Protein AF-A0ABD1HJE3-F1 (afdb_monomer)

Sequence (198 aa):
MGNTFGGKRSVKIMNITGETFKLKTPVQAGSVLQNHPGHMLLASEAVVHFGARAKPLDPHHELKPRRLYFLVEQPKLPEERDAGMMRRVRSGVHMTAKDCLESLMLSRRSASDMSAVRSAATIEERNGNGGGVRVRLRLPKAEVERLMAESKDGADVAEKIVGHCMSGAAAAEHDVHLGGGDRGLARQSTNKSRQVCF

Foldseek 3Di:
DDPCPPDFQWEWEAEPVRDIDIDGDFDFQLVVCVVPPQKFKFWPVQCVVPPVHTDTDDRRDTDGGPTYIYIYGHPPPPPDDVPPPPDDPPVPDPQDPVNVVVVVVVVVVVVVVVVVVVVVPPDDDDDDDPPDDDDDDDDDPVVLVVLVVVDDDPVSSVVVVVVVVVVCVVDDDDDPPPDDDDDDDDDDDDDDDDDDDD

Structure (mmCIF, N/CA/C/O backbone):
data_AF-A0ABD1HJE3-F1
#
_entry.id   AF-A0ABD1HJE3-F1
#
loop_
_atom_site.group_PDB
_atom_site.id
_atom_site.type_symbol
_atom_site.label_atom_id
_atom_site.label_alt_id
_atom_site.label_comp_id
_atom_site.label_asym_id
_atom_site.label_entity_id
_atom_site.label_seq_id
_atom_site.pdbx_PDB_ins_code
_atom_site.Cartn_x
_atom_site.Cartn_y
_atom_site.Cartn_z
_atom_site.occupancy
_atom_site.B_iso_or_equiv
_atom_site.auth_seq_id
_atom_site.auth_comp_id
_atom_site.auth_asym_id
_atom_site.auth_atom_id
_atom_site.pdbx_PDB_model_num
ATOM 1 N N . MET A 1 1 ? 2.007 -25.257 21.773 1.00 51.06 1 MET A N 1
ATOM 2 C CA . MET A 1 1 ? 2.098 -23.788 21.938 1.00 51.06 1 MET A CA 1
ATOM 3 C C . MET A 1 1 ? 0.696 -23.208 21.808 1.00 51.06 1 MET A C 1
ATOM 5 O O . MET A 1 1 ? 0.148 -23.212 20.716 1.00 51.06 1 MET A O 1
ATOM 9 N N . GLY A 1 2 ? 0.056 -22.860 22.929 1.00 49.91 2 GLY A N 1
ATOM 10 C CA . GLY A 1 2 ? -1.348 -22.437 22.959 1.00 49.91 2 GLY A CA 1
ATOM 11 C C . GLY A 1 2 ? -1.488 -20.921 22.844 1.00 49.91 2 GLY A C 1
ATOM 12 O O . GLY A 1 2 ? -1.144 -20.201 23.777 1.00 49.91 2 GLY A O 1
ATOM 13 N N . ASN A 1 3 ? -2.027 -20.432 21.728 1.00 51.47 3 ASN A N 1
ATOM 14 C CA . ASN A 1 3 ? -2.370 -19.020 21.574 1.00 51.47 3 ASN A CA 1
ATOM 15 C C . ASN A 1 3 ? -3.693 -18.758 22.304 1.00 51.47 3 ASN A C 1
ATOM 17 O O . ASN A 1 3 ? -4.775 -18.867 21.723 1.00 51.47 3 ASN A O 1
ATOM 21 N N . THR A 1 4 ? -3.621 -18.427 23.592 1.00 50.97 4 THR A N 1
ATOM 22 C CA . THR A 1 4 ? -4.776 -18.059 24.417 1.00 50.97 4 THR A CA 1
ATOM 23 C C . THR A 1 4 ? -5.343 -16.696 23.994 1.00 50.97 4 THR A C 1
ATOM 25 O O . THR A 1 4 ? -5.220 -15.684 24.676 1.00 50.97 4 THR A O 1
ATOM 28 N N . PHE A 1 5 ? -6.068 -16.664 22.872 1.00 57.41 5 PHE A N 1
ATOM 29 C CA . PHE A 1 5 ? -7.006 -15.582 22.524 1.00 57.41 5 PHE A CA 1
ATOM 30 C C . PHE A 1 5 ? -8.328 -15.702 23.314 1.00 57.41 5 PHE A C 1
ATOM 32 O O . PHE A 1 5 ? -9.410 -15.435 22.779 1.00 57.41 5 PHE A O 1
ATOM 39 N N . GLY A 1 6 ? -8.252 -16.179 24.561 1.00 53.28 6 GLY A N 1
ATOM 40 C CA . GLY A 1 6 ? -9.384 -16.556 25.404 1.00 53.28 6 GLY A CA 1
ATOM 41 C C . GLY A 1 6 ? -9.964 -15.376 26.188 1.00 53.28 6 GLY A C 1
ATOM 42 O O . GLY A 1 6 ? -9.260 -14.687 26.921 1.00 53.28 6 GLY A O 1
ATOM 43 N N . GLY A 1 7 ? -11.272 -15.161 26.039 1.00 61.28 7 GLY A N 1
ATOM 44 C CA . GLY A 1 7 ? -12.126 -14.448 26.995 1.00 61.28 7 GLY A CA 1
ATOM 45 C C . GLY A 1 7 ? -12.414 -12.974 26.706 1.00 61.28 7 GLY A C 1
ATOM 46 O O . GLY A 1 7 ? -13.574 -12.570 26.705 1.00 61.28 7 GLY A O 1
ATOM 47 N N . LYS A 1 8 ? -11.397 -12.142 26.454 1.00 69.44 8 LYS A N 1
ATOM 48 C CA . LYS A 1 8 ? -11.584 -10.677 26.384 1.00 69.44 8 LYS A CA 1
ATOM 49 C C . LYS A 1 8 ? -11.619 -10.196 24.933 1.00 69.44 8 LYS A C 1
ATOM 51 O O . LYS A 1 8 ? -10.605 -10.275 24.234 1.00 69.44 8 LYS A O 1
ATOM 56 N N . ARG A 1 9 ? -12.775 -9.678 24.488 1.00 82.62 9 ARG A N 1
ATOM 57 C CA . ARG A 1 9 ? -12.945 -9.030 23.175 1.00 82.62 9 ARG A CA 1
ATOM 58 C C . ARG A 1 9 ? -12.019 -7.812 23.112 1.00 82.62 9 ARG A C 1
ATOM 60 O O . ARG A 1 9 ? -12.315 -6.748 23.651 1.00 82.62 9 ARG A O 1
ATOM 67 N N . SER A 1 10 ? -10.837 -8.022 22.552 1.00 88.06 10 SER A N 1
ATOM 68 C CA . SER A 1 10 ? -9.804 -7.006 22.428 1.00 88.06 10 SER A CA 1
ATOM 69 C C . SER A 1 10 ? -9.343 -6.925 20.987 1.00 88.06 10 SER A C 1
ATOM 71 O O . SER A 1 10 ? -9.316 -7.930 20.271 1.00 88.06 10 SER A O 1
ATOM 73 N N . VAL A 1 11 ? -9.025 -5.714 20.563 1.00 92.81 11 VAL A N 1
ATOM 74 C CA . VAL A 1 11 ? -8.421 -5.415 19.274 1.00 92.81 11 VAL A CA 1
ATOM 75 C C . VAL A 1 11 ? -6.934 -5.164 19.482 1.00 92.81 11 VAL A C 1
ATOM 77 O O . VAL A 1 11 ? -6.548 -4.567 20.487 1.00 92.81 11 VAL A O 1
ATOM 80 N N . LYS A 1 12 ? -6.097 -5.644 18.560 1.00 93.94 12 LYS A N 1
ATOM 81 C CA . LYS A 1 12 ? -4.653 -5.397 18.580 1.00 93.94 12 LYS A CA 1
ATOM 82 C C . LYS A 1 12 ? -4.329 -4.283 17.590 1.00 93.94 12 LYS A C 1
ATOM 84 O O . LYS A 1 12 ? -4.737 -4.365 16.435 1.00 93.94 12 LYS A O 1
ATOM 89 N N . ILE A 1 13 ? -3.592 -3.275 18.036 1.00 94.25 13 ILE A N 1
ATOM 90 C CA . ILE A 1 13 ? -3.083 -2.195 17.189 1.00 94.25 13 ILE A CA 1
ATOM 91 C C . ILE A 1 13 ? -1.563 -2.291 17.185 1.00 94.25 13 ILE A C 1
ATOM 93 O O . ILE A 1 13 ? -0.967 -2.540 18.234 1.00 94.25 13 ILE A O 1
ATOM 97 N N . MET A 1 14 ? -0.956 -2.186 16.006 1.00 94.50 14 MET A N 1
ATOM 98 C CA . MET A 1 14 ? 0.487 -2.271 15.809 1.00 94.50 14 MET A CA 1
ATOM 99 C C . MET A 1 14 ? 1.002 -1.038 15.085 1.00 94.50 14 MET A C 1
ATOM 101 O O . MET A 1 14 ? 0.498 -0.701 14.015 1.00 94.50 14 MET A O 1
ATOM 105 N N . ASN A 1 15 ? 2.019 -0.404 15.655 1.00 92.69 15 ASN A N 1
ATOM 106 C CA . ASN A 1 15 ? 2.730 0.703 15.027 1.00 92.69 15 ASN A CA 1
ATOM 107 C C . ASN A 1 15 ? 3.746 0.176 14.007 1.00 92.69 15 ASN A C 1
ATOM 109 O O . ASN A 1 15 ? 4.135 -0.995 14.036 1.00 92.69 15 ASN A O 1
ATOM 113 N N . ILE A 1 16 ? 4.239 1.061 13.139 1.00 88.81 16 ILE A N 1
ATOM 114 C CA . ILE A 1 16 ? 5.329 0.749 12.197 1.00 88.81 16 ILE A CA 1
ATOM 115 C C . ILE A 1 16 ? 6.627 0.309 12.895 1.00 88.81 16 ILE A C 1
ATOM 117 O O . ILE A 1 16 ? 7.418 -0.421 12.310 1.00 88.81 16 ILE A O 1
ATOM 121 N N . THR A 1 17 ? 6.821 0.703 14.157 1.00 89.12 17 THR A N 1
ATOM 122 C CA . THR A 1 17 ? 7.952 0.296 15.005 1.00 89.12 17 THR A CA 1
ATOM 123 C C . THR A 1 17 ? 7.861 -1.161 15.465 1.00 89.12 17 THR A C 1
ATOM 125 O O . THR A 1 17 ? 8.818 -1.691 16.020 1.00 89.12 17 THR A O 1
ATOM 128 N N . GLY A 1 18 ? 6.718 -1.822 15.252 1.00 86.81 18 GLY A N 1
ATOM 129 C CA . GLY A 1 18 ? 6.445 -3.167 15.759 1.00 86.81 18 GLY A CA 1
ATOM 130 C C . GLY A 1 18 ? 5.898 -3.187 17.188 1.00 86.81 18 GLY A C 1
ATOM 131 O O . GLY A 1 18 ? 5.568 -4.258 17.699 1.00 86.81 18 GLY A O 1
ATOM 132 N N . GLU A 1 19 ? 5.739 -2.027 17.829 1.00 91.56 19 GLU A N 1
ATOM 133 C CA . GLU A 1 19 ? 5.057 -1.921 19.118 1.00 91.56 19 GLU A CA 1
ATOM 134 C C . GLU A 1 19 ? 3.580 -2.277 18.973 1.00 91.56 19 GLU A C 1
ATOM 136 O O . GLU A 1 19 ? 2.906 -1.843 18.035 1.00 91.56 19 GLU A O 1
ATOM 141 N N . THR A 1 20 ? 3.062 -3.071 19.914 1.00 92.56 20 THR A N 1
ATOM 142 C CA . THR A 1 20 ? 1.665 -3.509 19.883 1.00 92.56 20 THR A CA 1
ATOM 143 C C . THR A 1 20 ? 0.969 -3.266 21.202 1.00 92.56 20 THR A C 1
ATOM 145 O O . THR A 1 20 ? 1.481 -3.633 22.257 1.00 92.56 20 THR A O 1
ATOM 148 N N . PHE A 1 21 ? -0.244 -2.733 21.135 1.00 91.56 21 PHE A N 1
ATOM 149 C CA . PHE A 1 21 ? -1.106 -2.549 22.294 1.00 91.56 21 PHE A CA 1
ATOM 150 C C . PHE A 1 21 ? -2.500 -3.111 22.014 1.00 91.56 21 PHE A C 1
ATOM 152 O O . PHE A 1 21 ? -2.919 -3.285 20.865 1.00 91.56 21 PHE A O 1
ATOM 159 N N . LYS A 1 22 ? -3.208 -3.484 23.083 1.00 92.31 22 LYS A N 1
ATOM 160 C CA . LYS A 1 22 ? -4.540 -4.090 23.003 1.00 92.31 22 LYS A CA 1
ATOM 161 C C . LYS A 1 22 ? -5.572 -3.145 23.597 1.00 92.31 22 LYS A C 1
ATOM 163 O O . LYS A 1 22 ? -5.428 -2.739 24.746 1.00 92.31 22 LYS A O 1
ATOM 168 N N . LEU A 1 23 ? -6.638 -2.871 22.855 1.00 90.31 23 LEU A N 1
ATOM 169 C CA . LEU A 1 23 ? -7.786 -2.102 23.338 1.00 90.31 23 LEU A CA 1
ATOM 170 C C . LEU A 1 23 ? -8.982 -3.027 23.548 1.00 90.31 23 LEU A C 1
ATOM 172 O O . LEU A 1 23 ? -9.164 -3.995 22.809 1.00 90.31 23 LEU A O 1
ATOM 176 N N . LYS A 1 24 ? -9.801 -2.754 24.564 1.00 90.00 24 LYS A N 1
ATOM 177 C CA . LYS A 1 24 ? -11.064 -3.473 24.776 1.00 90.00 24 LYS A CA 1
ATOM 178 C C . LYS A 1 24 ? -12.109 -2.931 23.796 1.00 90.00 24 LYS A C 1
ATOM 180 O O . LYS A 1 24 ? -12.224 -1.724 23.640 1.00 90.00 24 LYS A O 1
ATOM 185 N N . THR A 1 25 ? -12.851 -3.817 23.139 1.00 84.50 25 THR A N 1
ATOM 186 C CA . THR A 1 25 ? -13.962 -3.436 22.246 1.00 84.50 25 THR A CA 1
ATOM 187 C C . THR A 1 25 ? -15.269 -3.302 23.042 1.00 84.50 25 THR A C 1
ATOM 189 O O . THR A 1 25 ? -15.437 -4.082 23.986 1.00 84.50 25 THR A O 1
ATOM 192 N N . PRO A 1 26 ? -16.223 -2.436 22.650 1.00 87.94 26 PRO A N 1
ATOM 193 C CA . PRO A 1 26 ? -16.273 -1.654 21.408 1.00 87.94 26 PRO A CA 1
ATOM 194 C C . PRO A 1 26 ? -15.418 -0.380 21.475 1.00 87.94 26 PRO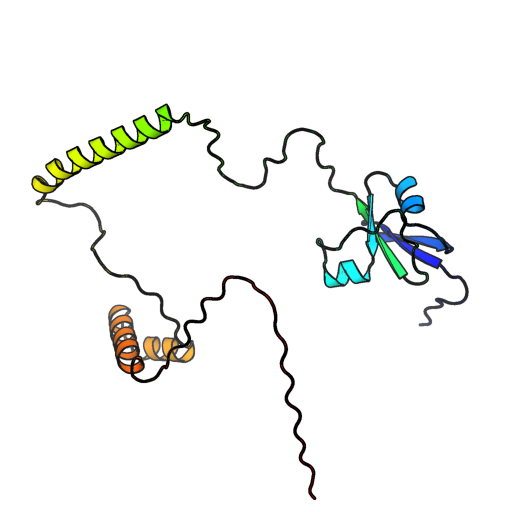 A C 1
ATOM 196 O O . PRO A 1 26 ? -15.445 0.342 22.464 1.00 87.94 26 PRO A O 1
ATOM 199 N N . VAL A 1 27 ? -14.641 -0.123 20.422 1.00 90.88 27 VAL A N 1
ATOM 200 C CA . VAL A 1 27 ? -13.832 1.094 20.269 1.00 90.88 27 VAL A CA 1
ATOM 201 C C . VAL A 1 27 ? -13.879 1.524 18.807 1.00 90.88 27 VAL A C 1
ATOM 203 O O . VAL A 1 27 ? -13.822 0.676 17.914 1.00 90.88 27 VAL A O 1
ATOM 206 N N . GLN A 1 28 ? -14.005 2.823 18.557 1.00 93.25 28 GLN A N 1
ATOM 207 C CA . GLN A 1 28 ? -14.005 3.378 17.205 1.00 93.25 28 GLN A CA 1
ATOM 208 C C . GLN A 1 28 ? -12.586 3.721 16.754 1.00 93.25 28 GLN A C 1
ATOM 210 O O . GLN A 1 28 ? -11.722 4.049 17.573 1.00 93.25 28 GLN A O 1
ATOM 215 N N . ALA A 1 29 ? -12.350 3.678 15.442 1.00 92.31 29 ALA A N 1
ATOM 216 C CA . ALA A 1 29 ? -11.078 4.091 14.859 1.00 92.31 29 ALA A CA 1
ATOM 217 C C . ALA A 1 29 ? -10.732 5.545 15.231 1.00 92.31 29 ALA A C 1
ATOM 219 O O . ALA A 1 29 ? -9.589 5.829 15.584 1.00 92.31 29 ALA A O 1
ATOM 220 N N . GLY A 1 30 ? -11.723 6.443 15.247 1.00 90.56 30 GLY A N 1
ATOM 221 C CA . GLY A 1 30 ? -11.558 7.851 15.608 1.00 90.56 30 GLY A CA 1
ATOM 222 C C . GLY A 1 30 ? -10.958 8.061 17.000 1.00 90.56 30 GLY A C 1
ATOM 223 O O . GLY A 1 30 ? -10.052 8.873 17.147 1.00 90.56 30 GLY A O 1
ATOM 224 N N . SER A 1 31 ? -11.369 7.280 18.005 1.0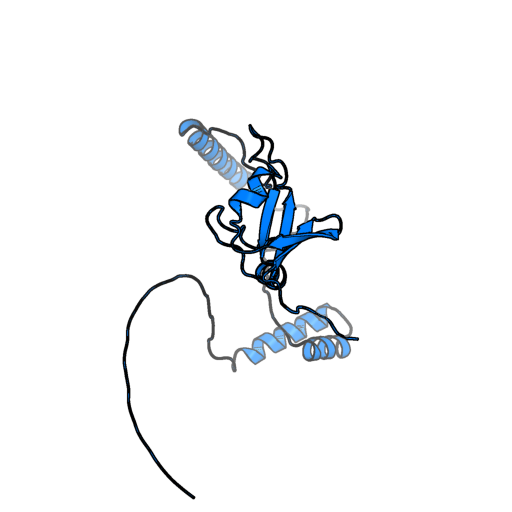0 90.88 31 SER A N 1
ATOM 225 C CA . SER A 1 31 ? -10.808 7.369 19.365 1.00 90.88 31 SER A CA 1
ATOM 226 C C . SER A 1 31 ? -9.323 7.000 19.419 1.00 90.88 31 SER A C 1
ATOM 228 O O . SER A 1 31 ? -8.581 7.516 20.248 1.00 90.88 31 SER A O 1
ATOM 230 N N . VAL A 1 32 ? -8.867 6.108 18.535 1.00 90.62 32 VAL A N 1
ATOM 231 C CA . VAL A 1 32 ? -7.442 5.763 18.414 1.00 90.62 32 VAL A CA 1
ATOM 232 C C . VAL A 1 32 ? -6.685 6.886 17.708 1.00 90.62 32 VAL A C 1
ATOM 234 O O . VAL A 1 32 ? -5.611 7.276 18.157 1.00 90.62 32 VAL A O 1
ATOM 237 N N . LEU A 1 33 ? -7.265 7.427 16.635 1.00 90.31 33 LEU A N 1
ATOM 238 C CA . LEU A 1 33 ? -6.672 8.498 15.832 1.00 90.31 33 LEU A CA 1
ATOM 239 C C . LEU A 1 33 ? -6.554 9.823 16.600 1.00 90.31 33 LEU A C 1
ATOM 241 O O . LEU A 1 33 ? -5.608 10.567 16.376 1.00 90.31 33 LEU A O 1
ATOM 245 N N . GLN A 1 34 ? -7.450 10.099 17.551 1.00 89.69 34 GLN A N 1
ATOM 246 C CA . GLN A 1 34 ? -7.351 11.273 18.431 1.00 89.69 34 GLN A CA 1
ATOM 247 C C . GLN A 1 34 ? -6.077 11.266 19.288 1.00 89.69 34 GLN A C 1
ATOM 249 O O . GLN A 1 34 ? -5.472 12.313 19.494 1.00 89.69 34 GLN A O 1
ATOM 254 N N . ASN A 1 35 ? -5.644 10.090 19.751 1.00 88.31 35 ASN A N 1
ATOM 255 C CA . ASN A 1 35 ? -4.409 9.949 20.530 1.00 88.31 35 ASN A CA 1
ATOM 256 C C . ASN A 1 35 ? -3.147 9.996 19.651 1.00 88.31 35 ASN A C 1
ATOM 258 O O . ASN A 1 35 ? -2.045 10.171 20.164 1.00 88.31 35 ASN A O 1
ATOM 262 N N . HIS A 1 36 ? -3.307 9.836 18.334 1.00 85.94 36 HIS A N 1
ATOM 263 C CA . HIS A 1 36 ? -2.222 9.773 17.359 1.00 85.94 36 HIS A CA 1
ATOM 264 C C . HIS A 1 36 ? -2.562 10.618 16.119 1.00 85.94 36 HIS A C 1
ATOM 266 O O . HIS A 1 36 ? -2.909 10.066 15.067 1.00 85.94 36 HIS A O 1
ATOM 272 N N . PRO A 1 37 ? -2.469 11.959 16.215 1.00 86.19 37 PRO A N 1
ATOM 273 C CA . PRO A 1 37 ? -2.735 12.840 15.082 1.00 86.19 37 PRO A CA 1
ATOM 274 C C . PRO A 1 37 ? -1.763 12.557 13.928 1.00 86.19 37 PRO A C 1
ATOM 276 O O . PRO A 1 37 ? -0.624 12.138 14.142 1.00 86.19 37 PRO A O 1
ATOM 279 N N . GLY A 1 38 ? -2.225 12.745 12.690 1.00 86.19 38 GLY A N 1
ATOM 280 C CA . GLY A 1 38 ? -1.426 12.487 11.485 1.00 86.19 38 GLY A CA 1
ATOM 281 C C . GLY A 1 38 ? -1.158 11.006 11.198 1.00 86.19 38 GLY A C 1
ATOM 282 O O . GLY A 1 38 ? -0.340 10.695 10.340 1.00 86.19 38 GLY A O 1
ATOM 283 N N . HIS A 1 39 ? -1.823 10.083 11.896 1.00 90.31 39 HIS A N 1
ATOM 284 C CA . HIS A 1 39 ? -1.754 8.654 11.602 1.00 90.31 39 HIS A CA 1
ATOM 285 C C . HIS A 1 39 ? -3.029 8.180 10.892 1.00 90.31 39 HIS A C 1
ATOM 287 O O . HIS A 1 39 ? -4.081 8.808 10.965 1.00 90.31 39 HIS A O 1
ATOM 293 N N . MET A 1 40 ? -2.946 7.047 10.201 1.00 90.75 40 MET A N 1
ATOM 294 C CA . MET A 1 40 ? -4.073 6.320 9.622 1.00 90.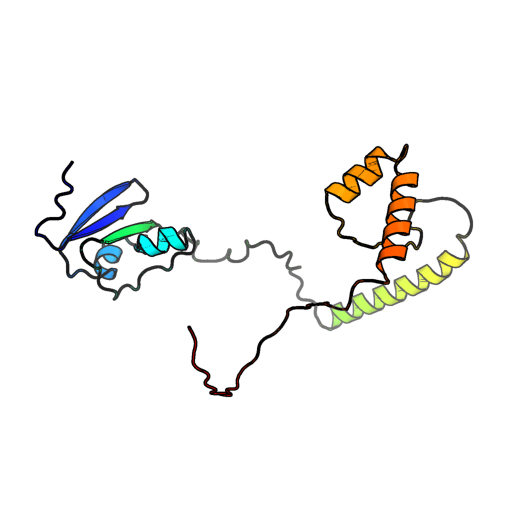75 40 MET A CA 1
ATOM 295 C C . MET A 1 40 ? -4.110 4.909 10.181 1.00 90.75 40 MET A C 1
ATOM 297 O O . MET A 1 40 ? -3.073 4.284 10.412 1.00 90.75 40 MET A O 1
ATOM 301 N N . LEU A 1 41 ? -5.322 4.386 10.339 1.00 94.00 41 LEU A N 1
ATOM 302 C CA . LEU A 1 41 ? -5.542 3.026 10.796 1.00 94.00 41 LEU A CA 1
ATOM 303 C C . LEU A 1 41 ? -5.917 2.124 9.616 1.00 94.00 41 LEU A C 1
ATOM 305 O O . LEU A 1 41 ? -6.869 2.405 8.886 1.00 94.00 41 LEU A O 1
ATOM 309 N N . LEU A 1 42 ? -5.187 1.025 9.442 1.00 94.44 42 LEU A N 1
ATOM 310 C CA . LEU A 1 42 ? -5.382 0.059 8.360 1.00 94.44 42 LEU A CA 1
ATOM 311 C C . LEU A 1 42 ? -5.727 -1.318 8.923 1.00 94.44 42 LEU A C 1
ATOM 313 O O . LEU A 1 42 ? -5.116 -1.783 9.881 1.00 94.44 42 LEU A O 1
ATOM 317 N N . ALA A 1 43 ? -6.690 -2.010 8.317 1.00 94.69 43 ALA A N 1
ATOM 318 C CA . ALA A 1 43 ? -6.996 -3.392 8.686 1.00 94.69 43 ALA A CA 1
ATOM 319 C C . ALA A 1 43 ? -5.907 -4.345 8.175 1.00 94.69 43 ALA A C 1
ATOM 321 O O . ALA A 1 43 ? -5.508 -4.248 7.014 1.00 94.69 43 ALA A O 1
ATOM 322 N N . SER A 1 44 ? -5.476 -5.312 8.993 1.00 93.81 44 SER A N 1
ATOM 323 C CA . SER A 1 44 ? -4.400 -6.228 8.593 1.00 93.81 44 SER A CA 1
ATOM 324 C C . SER A 1 44 ? -4.712 -7.022 7.328 1.00 93.81 44 SER A C 1
ATOM 326 O O . SER A 1 44 ? -3.843 -7.198 6.485 1.00 93.81 44 SER A O 1
ATOM 328 N N . GLU A 1 45 ? -5.963 -7.450 7.163 1.00 93.94 45 GLU A N 1
ATOM 329 C CA . GLU A 1 45 ? -6.436 -8.138 5.955 1.00 93.94 45 GLU A CA 1
ATOM 330 C C . GLU A 1 45 ? -6.256 -7.262 4.708 1.00 93.94 45 GLU A C 1
ATOM 332 O O . GLU A 1 45 ? -5.729 -7.712 3.695 1.00 93.94 45 GLU A O 1
ATOM 337 N N . ALA A 1 46 ? -6.623 -5.980 4.793 1.00 92.94 46 ALA A N 1
ATOM 338 C CA . ALA A 1 46 ? -6.470 -5.049 3.682 1.00 92.94 46 ALA A CA 1
ATOM 339 C C . ALA A 1 46 ? -4.992 -4.790 3.358 1.00 92.94 46 ALA A C 1
ATOM 341 O O . ALA A 1 46 ? -4.639 -4.695 2.188 1.00 92.94 46 ALA A O 1
ATOM 342 N N . VAL A 1 47 ? -4.118 -4.724 4.365 1.00 93.06 47 VAL A N 1
ATOM 343 C CA . VAL A 1 47 ? -2.671 -4.566 4.150 1.00 93.06 47 VAL A CA 1
ATOM 344 C C . VAL A 1 47 ? -2.072 -5.801 3.474 1.00 93.06 47 VAL A C 1
ATOM 346 O O . VAL A 1 47 ? -1.256 -5.650 2.572 1.00 93.06 47 VAL A O 1
ATOM 349 N N . VAL A 1 48 ? -2.513 -7.013 3.827 1.00 93.56 48 VAL A N 1
ATOM 350 C CA . VAL A 1 48 ? -2.057 -8.246 3.158 1.00 93.56 48 VAL A CA 1
ATOM 351 C C . VAL A 1 48 ? -2.468 -8.269 1.683 1.00 93.56 48 VAL A C 1
ATOM 353 O O . VAL A 1 48 ? -1.664 -8.637 0.832 1.00 93.56 48 VAL A O 1
ATOM 356 N N . HIS A 1 49 ? -3.695 -7.852 1.359 1.00 95.06 49 HIS A N 1
ATOM 357 C CA . HIS A 1 49 ? -4.194 -7.901 -0.021 1.00 95.06 49 HIS A CA 1
ATOM 358 C C . HIS A 1 49 ? -3.757 -6.716 -0.889 1.00 95.06 49 HIS A C 1
ATOM 360 O O . HIS A 1 49 ? -3.505 -6.878 -2.082 1.00 95.06 49 HIS A O 1
ATOM 366 N N . PHE A 1 50 ? -3.688 -5.515 -0.316 1.00 92.12 50 PHE A N 1
ATOM 367 C CA . PHE A 1 50 ? -3.487 -4.273 -1.065 1.00 92.12 50 PHE A CA 1
ATOM 368 C C . PHE A 1 50 ? -2.146 -3.587 -0.775 1.00 92.12 50 PHE A C 1
ATOM 370 O O . PHE A 1 50 ? -1.773 -2.668 -1.511 1.00 92.12 50 PHE A O 1
ATOM 377 N N . GLY A 1 51 ? -1.411 -4.015 0.256 1.00 90.44 51 GLY A N 1
ATOM 378 C CA . GLY A 1 51 ? -0.141 -3.415 0.663 1.00 90.44 51 GLY A CA 1
ATOM 379 C C . GLY A 1 51 ? -0.279 -1.913 0.910 1.00 90.44 51 GLY A C 1
ATOM 380 O O . GLY A 1 51 ? -1.198 -1.463 1.592 1.00 90.44 51 GLY A O 1
ATOM 381 N N . ALA A 1 52 ? 0.593 -1.129 0.274 1.00 86.44 52 ALA A N 1
ATOM 382 C CA . ALA A 1 52 ? 0.586 0.336 0.333 1.00 86.44 52 ALA A CA 1
ATOM 383 C C . ALA A 1 52 ? -0.696 0.994 -0.220 1.00 86.44 52 ALA A C 1
ATOM 385 O O . ALA A 1 52 ? -0.923 2.177 0.004 1.00 86.44 52 ALA A O 1
ATOM 386 N N . ARG A 1 53 ? -1.540 0.246 -0.945 1.00 88.44 53 ARG A N 1
ATOM 387 C CA . ARG A 1 53 ? -2.823 0.734 -1.483 1.00 88.44 53 ARG A CA 1
ATOM 388 C C . ARG A 1 53 ? -4.011 0.414 -0.576 1.00 88.44 53 ARG A C 1
ATOM 390 O O . ARG A 1 53 ? -5.153 0.627 -0.979 1.00 88.44 53 ARG A O 1
ATOM 397 N N . ALA A 1 54 ? -3.772 -0.158 0.604 1.00 92.75 54 ALA A N 1
ATOM 398 C CA . ALA A 1 54 ? -4.833 -0.458 1.552 1.00 92.75 54 ALA A CA 1
ATOM 399 C C . ALA A 1 54 ? -5.591 0.820 1.931 1.00 92.75 54 ALA A C 1
ATOM 401 O O . ALA A 1 54 ? -4.996 1.853 2.233 1.00 92.75 54 ALA A O 1
ATOM 402 N N . LYS A 1 55 ? -6.923 0.738 1.913 1.00 91.75 55 LYS A N 1
ATOM 403 C CA . LYS A 1 55 ? -7.776 1.875 2.244 1.00 91.75 55 LYS A CA 1
ATOM 404 C C . LYS A 1 55 ? -7.740 2.142 3.761 1.00 91.75 55 LYS A C 1
ATOM 406 O O . LYS A 1 55 ? -7.964 1.197 4.526 1.00 91.75 55 LYS A O 1
ATOM 411 N N . PRO A 1 56 ? -7.520 3.397 4.195 1.00 93.31 56 PRO A N 1
ATOM 412 C CA . PRO A 1 56 ? -7.705 3.814 5.584 1.00 93.31 56 PRO A CA 1
ATOM 413 C C . PRO A 1 56 ? -9.114 3.511 6.094 1.00 93.31 56 PRO A C 1
ATOM 415 O O . PRO A 1 56 ? -10.090 3.606 5.345 1.00 93.31 56 PRO A O 1
ATOM 418 N N . LEU A 1 57 ? -9.220 3.147 7.370 1.00 92.75 57 LEU A N 1
ATOM 419 C CA . LEU A 1 57 ? -10.511 2.977 8.030 1.00 92.75 57 LEU A CA 1
ATOM 420 C C . LEU A 1 57 ? -11.174 4.329 8.281 1.00 92.75 57 LEU A C 1
ATOM 422 O O . LEU A 1 57 ? -10.507 5.307 8.610 1.00 92.75 57 LEU A O 1
ATOM 426 N N . ASP A 1 58 ? -12.499 4.355 8.143 1.00 91.19 58 ASP A N 1
ATOM 427 C CA . ASP A 1 58 ? -13.311 5.523 8.481 1.00 91.19 58 ASP A CA 1
ATOM 428 C C . ASP A 1 58 ? -13.208 5.805 9.992 1.00 91.19 58 ASP A C 1
ATOM 430 O O . ASP A 1 58 ? -13.295 4.854 10.778 1.00 91.19 58 ASP A O 1
ATOM 434 N N . PRO A 1 59 ? -13.052 7.069 10.426 1.00 90.94 59 PRO A N 1
ATOM 435 C CA . PRO A 1 59 ? -13.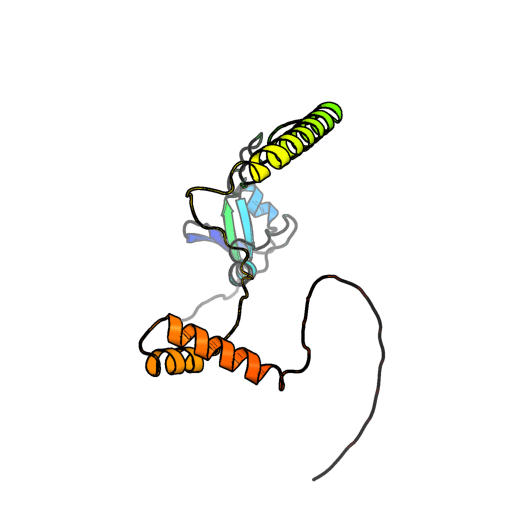083 7.440 11.840 1.00 90.94 59 PRO A CA 1
ATOM 436 C C . PRO A 1 59 ? -14.285 6.886 12.622 1.00 90.94 59 PRO A C 1
ATOM 438 O O . PRO A 1 59 ? -14.133 6.529 13.790 1.00 90.94 59 PRO A O 1
ATOM 441 N N . HIS A 1 60 ? -15.452 6.751 11.986 1.00 91.25 60 H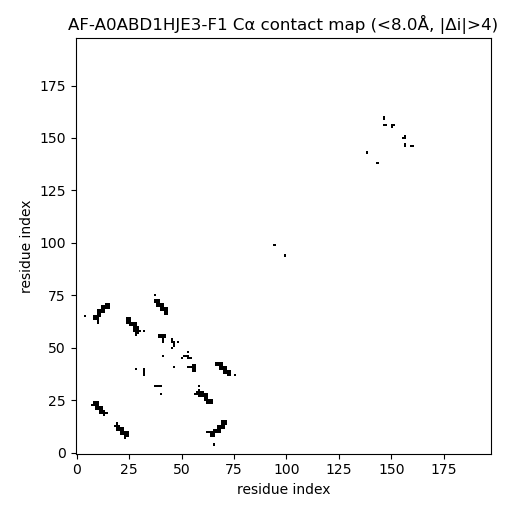IS A N 1
ATOM 442 C CA . HIS A 1 60 ? -16.679 6.246 12.619 1.00 91.25 60 HIS A CA 1
ATOM 443 C C . HIS A 1 60 ? -16.763 4.711 12.618 1.00 91.25 60 HIS A C 1
ATOM 445 O O . HIS A 1 60 ? -17.697 4.134 13.174 1.00 91.25 60 HIS A O 1
ATOM 451 N N . HIS A 1 61 ? -15.803 4.025 11.988 1.00 92.06 61 HIS A N 1
ATOM 452 C CA . HIS A 1 61 ? -15.789 2.572 11.913 1.00 92.06 61 HIS A CA 1
ATOM 453 C C . HIS A 1 61 ? -15.409 1.949 13.260 1.00 92.06 61 HIS A C 1
ATOM 455 O O . HIS A 1 61 ? -14.368 2.261 13.847 1.00 92.06 61 HIS A O 1
ATOM 461 N N . GLU A 1 62 ? -16.222 1.004 13.726 1.00 92.94 62 GLU A N 1
ATOM 462 C CA . GLU A 1 62 ? -15.925 0.227 14.927 1.00 92.94 62 GLU A CA 1
ATOM 463 C C . GLU A 1 62 ? -14.864 -0.844 14.667 1.00 92.94 62 GLU A C 1
ATOM 465 O O . GLU A 1 62 ? -14.923 -1.614 13.703 1.00 92.94 62 GLU A O 1
ATOM 470 N N . LEU A 1 63 ? -13.888 -0.934 15.570 1.00 92.56 63 LEU A N 1
ATOM 471 C CA . LEU A 1 63 ? -12.837 -1.934 15.483 1.00 92.56 63 LEU A CA 1
ATOM 472 C C . LEU A 1 63 ? -13.352 -3.302 15.920 1.00 92.56 63 LEU A C 1
ATOM 474 O O . LEU A 1 63 ? -13.835 -3.501 17.038 1.00 92.56 63 LEU A O 1
ATOM 478 N N . LYS A 1 64 ? -13.191 -4.282 15.030 1.00 91.44 64 LYS A N 1
ATOM 479 C CA . LYS A 1 64 ? -13.623 -5.655 15.271 1.00 91.44 64 LYS A CA 1
ATOM 480 C C . LYS A 1 64 ? -12.690 -6.337 16.281 1.00 91.44 64 LYS A C 1
ATOM 482 O O . LYS A 1 64 ? -11.465 -6.210 16.183 1.00 91.44 64 LYS A O 1
ATOM 487 N N . PRO A 1 65 ? -13.238 -7.115 17.227 1.00 91.50 65 PRO A N 1
ATOM 488 C CA . PRO A 1 65 ? -12.429 -7.854 18.185 1.00 91.50 65 PRO A CA 1
ATOM 489 C C . PRO A 1 65 ? -11.617 -8.955 17.497 1.00 91.50 65 PRO A C 1
ATOM 491 O O . PRO A 1 65 ? -11.997 -9.460 16.442 1.00 91.50 65 PRO A O 1
ATOM 494 N N . ARG A 1 66 ? -10.505 -9.358 18.128 1.00 88.69 66 ARG A N 1
ATOM 495 C CA . ARG A 1 66 ? -9.577 -10.403 17.647 1.00 88.69 66 ARG A CA 1
ATOM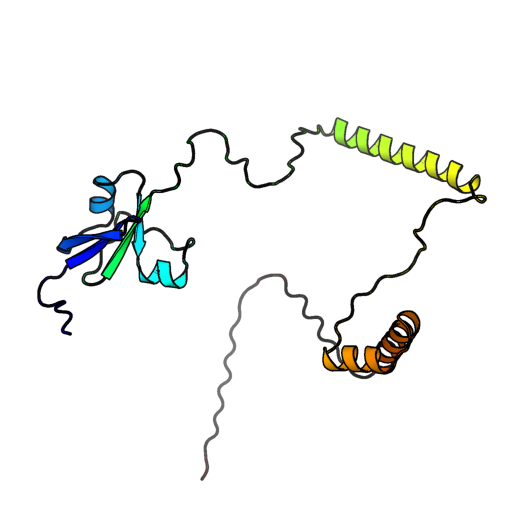 496 C C . ARG A 1 66 ? -8.949 -10.106 16.278 1.00 88.69 66 ARG A C 1
ATOM 498 O O . ARG A 1 66 ? -8.357 -10.999 15.681 1.00 88.69 66 ARG A O 1
ATOM 505 N N . ARG A 1 67 ? -9.040 -8.862 15.800 1.00 91.19 67 ARG A N 1
ATOM 506 C CA . ARG A 1 67 ? -8.352 -8.387 14.597 1.00 91.19 67 ARG A CA 1
ATOM 507 C C . ARG A 1 67 ? -7.145 -7.524 14.939 1.00 91.19 67 ARG A C 1
ATOM 509 O O . ARG A 1 67 ? -7.061 -6.941 16.024 1.00 91.19 67 ARG A O 1
ATOM 516 N N . LEU A 1 68 ? -6.215 -7.490 13.989 1.00 93.12 68 LEU A N 1
ATOM 517 C CA . LEU A 1 68 ? -5.039 -6.638 14.002 1.00 93.12 68 LEU A CA 1
ATOM 518 C C . LEU A 1 68 ? -5.278 -5.435 13.089 1.00 93.12 68 LEU A C 1
ATOM 520 O O . LEU A 1 68 ? -5.762 -5.577 11.964 1.00 93.12 68 LEU A O 1
ATOM 524 N N . TYR A 1 69 ? -4.895 -4.267 13.577 1.00 95.06 69 TYR A N 1
ATOM 525 C CA . TYR A 1 69 ? -4.900 -3.028 12.824 1.00 95.06 69 TYR A CA 1
ATOM 526 C C . TYR A 1 69 ? -3.515 -2.394 12.888 1.00 95.06 69 TYR A C 1
ATOM 528 O O . TYR A 1 69 ? -2.839 -2.473 13.911 1.00 95.06 69 TYR A O 1
ATOM 536 N N . PHE A 1 70 ? -3.090 -1.791 11.790 1.00 95.00 70 PHE A N 1
ATOM 537 C CA . PHE A 1 70 ? -1.824 -1.087 11.684 1.00 95.00 70 PHE A CA 1
ATOM 538 C C . PHE A 1 70 ? -2.063 0.406 11.830 1.00 95.00 70 PHE A C 1
ATOM 540 O O . PHE A 1 70 ? -2.921 0.950 11.137 1.00 95.00 70 PHE A O 1
ATOM 547 N N . LEU A 1 71 ? -1.308 1.051 12.709 1.00 94.12 71 LEU A N 1
ATOM 548 C CA . LEU A 1 71 ? -1.257 2.498 12.832 1.00 94.12 71 LEU A CA 1
ATOM 549 C C . LEU A 1 71 ? -0.028 2.997 12.067 1.00 94.12 71 LEU A C 1
ATOM 551 O O . LEU A 1 71 ? 1.105 2.635 12.392 1.00 94.12 71 LEU A O 1
ATOM 555 N N . VAL A 1 72 ? -0.264 3.782 11.020 1.00 92.38 72 VAL A N 1
ATOM 556 C CA . VAL A 1 72 ? 0.771 4.229 10.079 1.00 92.38 72 VAL A CA 1
ATOM 557 C C . VAL A 1 72 ? 0.748 5.748 9.996 1.00 92.38 72 VAL A C 1
ATOM 559 O O . VAL A 1 72 ? -0.318 6.322 9.793 1.00 92.38 72 VAL A O 1
ATOM 562 N N . GLU A 1 73 ? 1.901 6.398 10.147 1.00 88.94 73 GLU A N 1
ATOM 563 C CA . GLU A 1 73 ? 2.023 7.847 9.953 1.00 88.94 73 GLU A CA 1
ATOM 564 C C . GLU A 1 73 ? 1.688 8.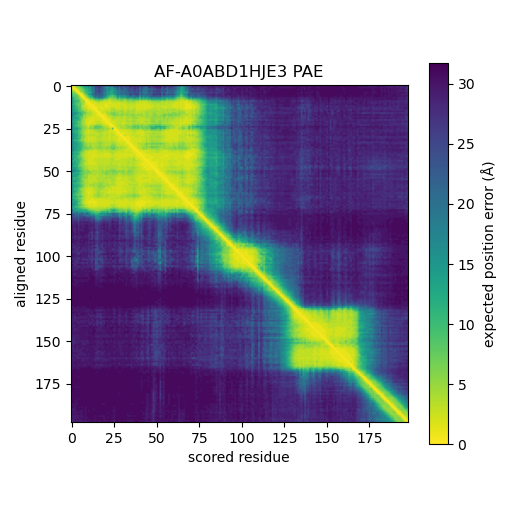197 8.495 1.00 88.94 73 GLU A C 1
ATOM 566 O O . GLU A 1 73 ? 2.177 7.563 7.554 1.00 88.94 73 GLU A O 1
ATOM 571 N N . GLN A 1 74 ? 0.825 9.191 8.293 1.00 80.12 74 GLN A N 1
ATOM 572 C CA . GLN A 1 74 ? 0.632 9.782 6.978 1.00 80.12 74 GLN A CA 1
ATOM 573 C C . GLN A 1 74 ? 1.949 10.447 6.590 1.00 80.12 74 GLN A C 1
ATOM 575 O O . GLN A 1 74 ? 2.460 11.251 7.373 1.00 80.12 74 GLN A O 1
ATOM 580 N N . PRO A 1 75 ? 2.507 10.166 5.397 1.00 73.94 75 PRO A N 1
ATOM 581 C CA . PRO A 1 75 ? 3.565 11.005 4.864 1.00 73.94 75 PRO A CA 1
ATOM 582 C C . PRO A 1 75 ? 3.065 12.442 4.957 1.00 73.94 75 PRO A C 1
ATOM 584 O O . PRO A 1 75 ? 2.009 12.745 4.399 1.00 73.94 75 PRO A O 1
ATOM 587 N N . LYS A 1 76 ? 3.763 13.276 5.737 1.00 64.44 76 LYS A N 1
ATOM 588 C CA . LYS A 1 76 ? 3.438 14.691 5.909 1.00 64.44 76 LYS A CA 1
ATOM 589 C C . LYS A 1 76 ? 3.531 15.309 4.528 1.00 64.44 76 LYS A C 1
ATOM 591 O O . LYS A 1 76 ? 4.620 15.648 4.074 1.00 64.44 76 LYS A O 1
ATOM 596 N N . LEU A 1 77 ? 2.408 15.352 3.820 1.00 50.72 77 LEU A N 1
ATOM 597 C CA . LEU A 1 77 ? 2.284 16.167 2.636 1.00 50.72 77 LEU A CA 1
ATOM 598 C C . LEU A 1 77 ? 2.493 17.580 3.177 1.00 50.72 77 LEU A C 1
ATOM 600 O O . LEU A 1 77 ? 1.736 17.963 4.071 1.00 50.72 77 LEU A O 1
ATOM 604 N N . PRO A 1 78 ? 3.531 18.316 2.752 1.00 51.94 78 PRO A N 1
ATOM 605 C CA . PRO A 1 78 ? 3.613 19.721 3.091 1.00 51.94 78 PRO A CA 1
ATOM 606 C C . PRO A 1 78 ? 2.296 20.335 2.618 1.00 51.94 78 PRO A C 1
ATOM 608 O O . PRO A 1 78 ? 1.990 20.312 1.420 1.00 51.94 78 PRO A O 1
ATOM 611 N N . GLU A 1 79 ? 1.459 20.765 3.561 1.00 56.75 79 GLU A N 1
ATOM 612 C CA . GLU A 1 79 ? 0.396 21.694 3.230 1.00 56.75 79 GLU A CA 1
ATOM 613 C C . GLU A 1 79 ? 1.091 22.884 2.573 1.00 56.75 79 GLU A C 1
ATOM 615 O O . GLU A 1 79 ? 2.063 23.418 3.098 1.00 56.75 79 GLU A O 1
ATOM 620 N N . GLU A 1 80 ? 0.602 23.230 1.388 1.00 51.19 80 GLU A N 1
ATOM 621 C CA . GLU A 1 80 ? 1.097 24.290 0.517 1.00 51.19 80 GLU A CA 1
ATOM 622 C C . GLU A 1 80 ? 2.291 23.937 -0.402 1.00 51.19 80 GLU A C 1
ATOM 624 O O . GLU A 1 80 ? 3.465 23.998 -0.058 1.00 51.19 80 GLU A O 1
ATOM 629 N N . ARG A 1 81 ? 1.925 23.760 -1.681 1.00 48.78 81 ARG A N 1
ATOM 630 C CA . ARG A 1 81 ? 2.669 24.152 -2.899 1.00 48.78 81 ARG A CA 1
ATOM 631 C C . ARG A 1 81 ? 3.530 23.156 -3.665 1.00 48.78 81 ARG A C 1
ATOM 633 O O . ARG A 1 81 ? 4.049 23.584 -4.678 1.00 48.78 81 ARG A O 1
ATOM 640 N N . ASP A 1 82 ? 3.574 21.859 -3.367 1.00 49.25 82 ASP A N 1
ATOM 641 C CA . ASP A 1 82 ? 4.366 20.939 -4.220 1.00 49.25 82 ASP A CA 1
ATOM 642 C C . ASP A 1 82 ? 3.636 19.671 -4.685 1.00 49.25 82 ASP A C 1
ATOM 644 O O . ASP A 1 82 ? 4.236 18.640 -4.993 1.00 49.25 82 ASP A O 1
ATOM 648 N N . ALA A 1 83 ? 2.326 19.780 -4.935 1.00 48.88 83 ALA A N 1
ATOM 649 C CA . ALA A 1 83 ? 1.583 18.830 -5.781 1.00 48.88 83 ALA A CA 1
ATOM 650 C C . ALA A 1 83 ? 2.002 18.879 -7.278 1.00 48.88 83 ALA A C 1
ATOM 652 O O . ALA A 1 83 ? 1.235 18.513 -8.171 1.00 48.88 83 ALA A O 1
ATOM 653 N N . GLY A 1 84 ? 3.219 19.351 -7.568 1.00 52.25 84 GLY A N 1
ATOM 654 C CA . GLY A 1 84 ? 3.872 19.329 -8.874 1.00 52.25 84 GLY A CA 1
ATOM 655 C C . GLY A 1 84 ? 4.882 18.190 -9.044 1.00 52.25 84 GLY A C 1
ATOM 656 O O . GLY A 1 84 ? 5.350 17.968 -10.159 1.00 52.25 84 GLY A O 1
ATOM 657 N N . MET A 1 85 ? 5.201 17.421 -7.997 1.00 55.56 85 MET A N 1
ATOM 658 C CA . MET A 1 85 ? 6.261 16.405 -8.069 1.00 55.56 85 MET A CA 1
ATOM 659 C C . MET A 1 85 ? 5.747 15.005 -8.447 1.00 55.56 85 MET A C 1
ATOM 661 O O . MET A 1 85 ? 6.085 13.990 -7.849 1.00 55.56 85 MET A O 1
ATOM 665 N N . MET A 1 86 ? 4.951 14.934 -9.512 1.00 55.59 86 MET A N 1
ATOM 666 C CA . MET A 1 86 ? 4.840 13.730 -10.338 1.00 55.59 86 MET A CA 1
ATOM 667 C C . MET A 1 86 ? 5.136 14.136 -11.774 1.00 55.59 86 MET A C 1
ATOM 669 O O . MET A 1 86 ? 4.218 14.494 -12.504 1.00 55.59 86 MET A O 1
ATOM 673 N N . ARG A 1 87 ? 6.429 14.103 -12.138 1.00 58.59 87 ARG A N 1
ATOM 674 C CA . ARG A 1 87 ? 7.013 14.082 -13.497 1.00 58.59 87 ARG A CA 1
ATOM 675 C C . ARG A 1 87 ? 5.995 14.153 -14.644 1.00 58.59 87 ARG A C 1
ATOM 677 O O . ARG A 1 87 ? 5.803 13.208 -15.405 1.00 58.59 87 ARG A O 1
ATOM 684 N N . ARG A 1 88 ? 5.386 15.316 -14.814 1.00 54.88 88 ARG A N 1
ATOM 685 C CA . ARG A 1 88 ? 4.893 15.763 -16.104 1.00 54.88 88 ARG A CA 1
ATOM 686 C C . ARG A 1 88 ? 5.751 16.965 -16.400 1.00 54.88 88 ARG A C 1
ATOM 688 O O . ARG A 1 88 ? 5.704 17.940 -15.658 1.00 54.88 88 ARG A O 1
ATOM 695 N N . VAL A 1 89 ? 6.554 16.868 -17.452 1.00 53.47 89 VAL A N 1
ATOM 696 C CA . VAL A 1 89 ? 7.106 18.046 -18.118 1.00 53.47 89 VAL A CA 1
ATOM 697 C C . VAL A 1 89 ? 5.890 18.824 -18.614 1.00 53.47 89 VAL A C 1
ATOM 699 O O . VAL A 1 89 ? 5.380 18.598 -19.705 1.00 53.47 89 VAL A O 1
ATOM 702 N N . ARG A 1 90 ? 5.312 19.642 -17.736 1.00 53.97 90 ARG A N 1
ATOM 703 C CA . ARG A 1 90 ? 4.315 20.631 -18.105 1.00 53.97 90 ARG A CA 1
ATOM 704 C C . ARG A 1 90 ? 5.164 21.815 -18.513 1.00 53.97 90 ARG A C 1
ATOM 706 O O . ARG A 1 90 ? 5.760 22.452 -17.652 1.00 53.97 90 ARG A O 1
ATOM 713 N N . SER A 1 91 ? 5.297 22.054 -19.814 1.00 58.94 91 SER A N 1
ATOM 714 C CA . SER A 1 91 ? 5.804 23.339 -20.280 1.00 58.94 91 SER A CA 1
ATOM 715 C C . SER A 1 91 ? 4.908 24.403 -19.649 1.00 58.94 91 SER A C 1
ATOM 717 O O . SER A 1 91 ? 3.724 24.485 -19.976 1.00 58.94 91 SER A O 1
ATOM 719 N N . GLY A 1 92 ? 5.443 25.136 -18.675 1.00 62.19 92 GLY A N 1
ATOM 720 C CA . GLY A 1 92 ? 4.751 26.201 -17.958 1.00 62.19 92 GLY A CA 1
ATOM 721 C C . GLY A 1 92 ? 4.615 27.435 -18.835 1.00 62.19 92 GLY A C 1
ATOM 722 O O . GLY A 1 92 ? 5.109 28.496 -18.479 1.00 62.19 92 GLY A O 1
ATOM 723 N N . VAL A 1 93 ? 4.009 27.282 -20.009 1.00 62.38 93 VAL A N 1
ATOM 724 C CA . VAL A 1 93 ? 3.828 28.376 -20.951 1.00 62.38 93 VAL A CA 1
ATOM 725 C C . VAL A 1 93 ? 2.338 28.595 -21.132 1.00 62.38 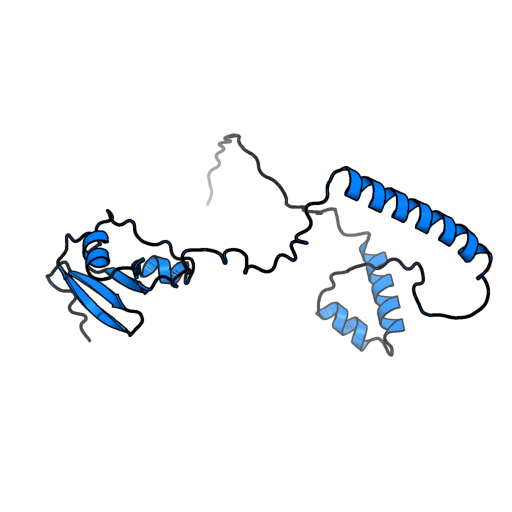93 VAL A C 1
ATOM 727 O O . VAL A 1 93 ? 1.629 27.755 -21.687 1.00 62.38 93 VAL A O 1
ATOM 730 N N . HIS A 1 94 ? 1.862 29.731 -20.631 1.00 68.69 94 HIS A N 1
ATOM 731 C CA . HIS A 1 94 ? 0.558 30.278 -20.980 1.00 68.69 94 HIS A CA 1
ATOM 732 C C . HIS A 1 94 ? 0.611 30.739 -22.439 1.00 68.69 94 HIS A C 1
ATOM 734 O O . HIS A 1 94 ? 0.783 31.921 -22.719 1.00 68.69 94 HIS A O 1
ATOM 740 N N . MET A 1 95 ? 0.515 29.796 -23.376 1.00 69.19 95 MET A N 1
ATOM 741 C CA . MET A 1 95 ? 0.462 30.127 -24.795 1.00 69.19 95 MET A CA 1
ATOM 742 C C . MET A 1 95 ? -0.865 30.826 -25.072 1.00 69.19 95 MET A C 1
ATOM 744 O O . MET A 1 95 ? -1.941 30.232 -24.965 1.00 69.19 95 MET A O 1
ATOM 748 N N . THR A 1 96 ? -0.795 32.113 -25.394 1.00 78.88 96 THR A N 1
ATOM 749 C CA . THR A 1 96 ? -1.964 32.842 -25.883 1.00 78.88 96 THR A CA 1
ATOM 750 C C . THR A 1 96 ? -2.307 32.342 -27.287 1.00 78.88 96 THR A C 1
ATOM 752 O O . THR A 1 96 ? -1.441 31.851 -28.011 1.00 78.88 96 THR A O 1
ATOM 755 N N . ALA A 1 97 ? -3.567 32.474 -27.711 1.00 79.94 97 ALA A N 1
ATOM 756 C CA . ALA A 1 97 ? -3.981 32.045 -29.053 1.00 79.94 97 ALA A CA 1
ATOM 757 C C . ALA A 1 97 ? -3.122 32.675 -30.170 1.00 79.94 97 ALA A C 1
ATOM 759 O O . ALA A 1 97 ? -2.910 32.059 -31.214 1.00 79.94 97 ALA A O 1
ATOM 760 N N . LYS A 1 98 ? -2.584 33.877 -29.919 1.00 88.88 98 LYS A N 1
ATOM 761 C CA . LYS A 1 98 ? -1.649 34.566 -30.808 1.00 88.88 98 LYS A CA 1
ATOM 762 C C . LYS A 1 98 ? -0.295 33.850 -30.891 1.00 88.88 98 LYS A C 1
ATOM 764 O O . LYS A 1 98 ? 0.160 33.584 -31.997 1.00 88.88 98 LYS A O 1
ATOM 769 N N . ASP A 1 99 ? 0.290 33.485 -29.753 1.00 86.69 99 ASP A N 1
ATOM 770 C CA . ASP A 1 99 ? 1.576 32.773 -29.683 1.00 86.69 99 ASP A CA 1
ATOM 771 C C . ASP A 1 99 ? 1.507 31.395 -30.365 1.00 86.69 99 ASP A C 1
ATOM 773 O O . ASP A 1 99 ? 2.401 31.003 -31.118 1.00 86.69 99 ASP A O 1
ATOM 777 N N . CYS A 1 100 ? 0.387 30.680 -30.185 1.00 85.12 100 CYS A N 1
ATOM 778 C CA . CYS A 1 100 ? 0.130 29.418 -30.885 1.00 85.12 100 CYS A CA 1
ATOM 779 C C . CYS A 1 100 ? 0.106 29.593 -32.414 1.00 85.12 100 CYS A C 1
ATOM 781 O O . CYS A 1 100 ? 0.663 28.769 -33.143 1.00 85.12 100 CYS A O 1
ATOM 783 N N . LEU A 1 101 ? -0.550 30.651 -32.909 1.00 88.94 101 LEU A N 1
ATOM 784 C CA . LEU A 1 101 ? -0.655 30.927 -34.343 1.00 88.94 101 LEU A CA 1
ATOM 785 C C . LEU A 1 101 ? 0.693 31.350 -34.937 1.00 88.94 101 LEU A C 1
ATOM 787 O O . LEU A 1 101 ? 1.047 30.894 -36.022 1.00 88.94 101 LEU A O 1
ATOM 791 N N . GLU A 1 102 ? 1.453 32.182 -34.228 1.00 86.38 102 GLU A N 1
ATOM 792 C CA . GLU A 1 102 ? 2.771 32.642 -34.666 1.00 86.38 102 GLU A CA 1
ATOM 793 C C . GLU A 1 102 ? 3.766 31.480 -34.768 1.00 86.38 102 GLU A C 1
ATOM 795 O O . GLU A 1 102 ? 4.410 31.310 -35.806 1.00 86.38 102 GLU A O 1
ATOM 800 N N . SER A 1 103 ? 3.806 30.599 -33.761 1.00 84.69 103 SER A N 1
ATOM 801 C CA . SER A 1 103 ? 4.643 29.393 -33.787 1.00 84.69 103 SER A CA 1
ATOM 802 C C . SER A 1 103 ? 4.287 28.464 -34.960 1.00 84.69 103 SER A C 1
ATOM 804 O O . SER A 1 103 ? 5.169 27.961 -35.663 1.00 84.69 103 SER A O 1
ATOM 806 N N . LEU A 1 104 ? 2.990 28.296 -35.250 1.00 82.62 104 LEU A N 1
ATOM 807 C CA . LEU A 1 104 ? 2.524 27.506 -36.392 1.00 82.62 104 LEU A CA 1
ATOM 808 C C . LEU A 1 104 ? 2.889 28.152 -37.741 1.00 82.62 104 LEU A C 1
ATOM 810 O O . LEU A 1 104 ? 3.281 27.447 -38.674 1.00 82.62 104 LEU A O 1
ATOM 814 N N . MET A 1 105 ? 2.770 29.477 -37.860 1.00 86.00 105 MET A N 1
ATOM 815 C CA . MET A 1 105 ? 3.141 30.225 -39.069 1.00 86.00 105 MET A CA 1
ATOM 816 C C . MET A 1 105 ? 4.651 30.163 -39.336 1.00 86.00 105 MET A C 1
ATOM 818 O O . MET A 1 105 ? 5.060 29.928 -40.476 1.00 86.00 105 MET A O 1
ATOM 822 N N . LEU A 1 106 ? 5.476 30.297 -38.293 1.00 79.19 106 LEU A N 1
ATOM 823 C CA . LEU A 1 106 ? 6.932 30.145 -38.377 1.00 79.19 106 LEU A CA 1
ATOM 824 C C . LEU A 1 106 ? 7.328 28.720 -38.780 1.00 79.19 106 LEU A C 1
ATOM 826 O O . LEU A 1 106 ? 8.144 28.543 -39.685 1.00 79.19 106 LEU A O 1
ATOM 830 N N . SER A 1 107 ? 6.699 27.703 -38.181 1.00 75.38 107 SER A N 1
ATOM 831 C CA . SER A 1 107 ? 6.925 26.299 -38.547 1.00 75.38 107 SER A CA 1
ATOM 832 C C . SER A 1 107 ? 6.586 26.028 -40.020 1.00 75.38 107 SER A C 1
ATOM 834 O O . SER A 1 107 ? 7.359 25.375 -40.725 1.00 75.38 107 SER A O 1
ATOM 836 N N . ARG A 1 108 ? 5.482 26.595 -40.529 1.00 70.81 108 ARG A N 1
ATOM 837 C CA . ARG A 1 108 ? 5.085 26.457 -41.942 1.00 70.81 108 ARG A CA 1
ATOM 838 C C . ARG A 1 108 ? 6.041 27.162 -42.905 1.00 70.81 108 ARG A C 1
ATOM 840 O O . ARG A 1 108 ? 6.322 26.597 -43.957 1.00 70.81 108 ARG A O 1
ATOM 847 N N . ARG A 1 109 ? 6.580 28.336 -42.550 1.00 66.31 109 ARG A N 1
ATOM 848 C CA . ARG A 1 109 ? 7.623 29.004 -43.354 1.00 66.31 109 ARG A CA 1
ATOM 849 C C . ARG A 1 109 ? 8.950 28.238 -43.352 1.00 66.31 109 ARG A C 1
ATOM 851 O O . ARG A 1 109 ? 9.586 28.126 -44.395 1.00 66.31 109 ARG A O 1
ATOM 858 N N . SER A 1 110 ? 9.332 27.645 -42.221 1.00 58.56 110 SER A N 1
ATOM 859 C CA . SER A 1 110 ? 10.553 26.832 -42.125 1.00 58.56 110 SER A CA 1
ATOM 860 C C . SER A 1 110 ? 10.479 25.558 -42.987 1.00 58.56 110 SER A C 1
ATOM 862 O O . SER A 1 110 ? 11.472 25.146 -43.585 1.00 58.56 110 SER A O 1
ATOM 864 N N . ALA A 1 111 ? 9.284 24.977 -43.148 1.00 53.91 111 ALA A N 1
ATOM 865 C CA . ALA A 1 111 ? 9.068 23.854 -44.061 1.00 53.91 111 ALA A CA 1
ATOM 866 C C . ALA A 1 111 ? 9.157 24.244 -45.554 1.00 53.91 111 ALA A C 1
ATOM 868 O O . ALA A 1 111 ? 9.528 23.400 -46.371 1.00 53.91 111 ALA A O 1
ATOM 869 N N . SER A 1 112 ? 8.862 25.499 -45.925 1.00 56.03 112 SER A N 1
ATOM 870 C CA . SER A 1 112 ? 9.021 25.971 -47.311 1.00 56.03 112 SER A CA 1
ATOM 871 C C . SER A 1 112 ? 10.479 26.232 -47.712 1.00 56.03 112 SER A C 1
ATOM 873 O O . SER A 1 112 ? 10.822 25.962 -48.861 1.00 56.03 112 SER A O 1
ATOM 875 N N . ASP A 1 113 ? 11.364 26.636 -46.790 1.00 50.91 113 ASP A N 1
ATOM 876 C CA . ASP A 1 113 ? 12.801 26.789 -47.103 1.00 50.91 113 ASP A CA 1
ATOM 877 C C . ASP A 1 113 ? 13.532 25.437 -47.209 1.00 50.91 113 ASP A C 1
ATOM 879 O O . ASP A 1 113 ? 14.470 25.276 -47.991 1.00 50.91 113 ASP A O 1
ATOM 883 N N . MET A 1 114 ? 13.065 24.404 -46.500 1.00 50.00 114 MET A N 1
ATOM 884 C CA . MET A 1 114 ? 13.626 23.049 -46.611 1.00 50.00 114 MET A CA 1
ATOM 885 C C . MET A 1 114 ? 13.270 22.339 -47.926 1.00 50.00 114 MET A C 1
ATOM 887 O O . MET A 1 114 ? 13.983 21.417 -48.329 1.00 50.00 114 MET A O 1
ATOM 891 N N . SER A 1 115 ? 12.207 22.761 -48.618 1.00 49.31 115 SER A N 1
ATOM 892 C CA . SER A 1 115 ? 11.874 22.228 -49.945 1.00 49.31 115 SER A CA 1
ATOM 893 C C . SER A 1 115 ? 12.816 22.751 -51.035 1.00 49.31 115 SER A C 1
ATOM 895 O O . SER A 1 115 ? 13.050 22.038 -52.007 1.00 49.31 115 SER A O 1
ATOM 897 N N . ALA A 1 116 ? 13.379 23.955 -50.882 1.00 48.81 116 ALA A N 1
ATOM 898 C CA . ALA A 1 116 ? 14.334 24.516 -51.840 1.00 48.81 116 ALA A CA 1
ATOM 899 C C . ALA A 1 116 ? 15.758 23.953 -51.655 1.00 48.81 116 ALA A C 1
ATOM 901 O O . ALA A 1 116 ? 16.471 23.752 -52.635 1.00 48.81 116 ALA A O 1
ATOM 902 N N . VAL A 1 117 ? 16.160 23.618 -50.421 1.00 50.06 117 VAL A N 1
ATOM 903 C CA . VAL A 1 117 ? 17.496 23.048 -50.139 1.00 50.06 117 VAL A CA 1
ATOM 904 C C . VAL A 1 117 ? 17.589 21.550 -50.479 1.00 50.06 117 VAL A C 1
ATOM 906 O O . VAL A 1 117 ? 18.661 21.072 -50.845 1.00 50.06 117 VAL A O 1
ATOM 909 N N . ARG A 1 118 ? 16.482 20.790 -50.445 1.00 49.44 118 ARG A N 1
ATOM 910 C CA . ARG A 1 118 ? 16.496 19.361 -50.830 1.00 49.44 118 ARG A CA 1
ATOM 911 C C . ARG A 1 118 ? 16.728 19.118 -52.323 1.00 49.44 118 ARG A C 1
ATOM 913 O O . ARG A 1 118 ? 17.241 18.062 -52.672 1.00 49.44 118 ARG A O 1
ATOM 920 N N . SER A 1 119 ? 16.420 20.085 -53.185 1.00 46.16 119 SER A N 1
ATOM 921 C CA . SER A 1 119 ? 16.681 19.971 -54.627 1.00 46.16 119 SER A CA 1
ATOM 922 C C . SER A 1 119 ? 18.133 20.285 -55.010 1.00 46.16 119 SER A C 1
ATOM 924 O O . SER A 1 119 ? 18.548 19.941 -56.110 1.00 46.16 119 SER A O 1
ATOM 926 N N . ALA A 1 120 ? 18.917 20.905 -54.118 1.00 45.75 120 ALA A N 1
ATOM 927 C CA . ALA A 1 120 ? 20.320 21.256 -54.365 1.00 45.75 120 ALA A CA 1
ATOM 928 C C . ALA A 1 120 ? 21.332 20.341 -53.645 1.00 45.75 120 ALA A C 1
ATOM 930 O O . ALA A 1 120 ? 22.520 20.407 -53.936 1.00 45.75 120 ALA A O 1
ATOM 931 N N . ALA A 1 121 ? 20.881 19.472 -52.735 1.00 41.50 121 ALA A N 1
ATOM 932 C CA . ALA A 1 121 ? 21.740 18.579 -51.949 1.00 41.50 121 ALA A CA 1
ATOM 933 C C . ALA A 1 121 ? 21.611 17.100 -52.363 1.00 41.50 121 ALA A C 1
ATOM 935 O O . ALA A 1 121 ? 21.667 16.201 -51.525 1.00 41.50 121 ALA A O 1
ATOM 936 N N . THR A 1 122 ? 21.429 16.832 -53.660 1.00 46.34 122 THR A N 1
ATOM 937 C CA . THR A 1 122 ? 21.722 15.502 -54.216 1.00 46.34 122 THR A CA 1
ATOM 938 C C . THR A 1 122 ? 23.191 15.508 -54.607 1.00 46.34 122 THR A C 1
ATOM 940 O O . THR A 1 122 ? 23.474 15.808 -55.756 1.00 46.34 122 THR A O 1
ATOM 943 N N . ILE A 1 123 ? 24.095 15.326 -53.639 1.00 51.84 123 ILE A N 1
ATOM 944 C CA . ILE A 1 123 ? 25.510 14.915 -53.763 1.00 51.84 123 ILE A CA 1
ATOM 945 C C . ILE A 1 123 ? 26.174 15.176 -52.388 1.00 51.84 123 ILE A C 1
ATOM 947 O O . ILE A 1 123 ? 26.122 16.284 -51.863 1.00 51.84 123 ILE A O 1
ATOM 951 N N . GLU A 1 124 ? 26.746 14.110 -51.824 1.00 44.12 124 GLU A N 1
ATOM 952 C CA . GLU A 1 124 ? 27.553 13.994 -50.594 1.00 44.12 124 GLU A CA 1
ATOM 953 C C . GLU A 1 124 ? 26.881 13.944 -49.192 1.00 44.12 124 GLU A C 1
ATOM 955 O O . GLU A 1 124 ? 26.560 14.943 -48.552 1.00 44.12 124 GLU A O 1
ATOM 960 N N . GLU A 1 125 ? 26.806 12.704 -48.678 1.00 49.62 125 GLU A N 1
ATOM 961 C CA . GLU A 1 125 ? 27.309 12.275 -47.355 1.00 49.62 125 GLU A CA 1
ATOM 962 C C . GLU A 1 125 ? 26.809 12.990 -46.074 1.00 49.62 125 GLU A C 1
ATOM 964 O O . GLU A 1 125 ? 27.499 13.844 -45.516 1.00 49.62 125 GLU A O 1
ATOM 969 N N . ARG A 1 126 ? 25.701 12.497 -45.475 1.00 43.16 126 ARG A N 1
ATOM 970 C CA . ARG A 1 126 ? 25.652 12.188 -44.021 1.00 43.16 126 ARG A CA 1
ATOM 971 C C . ARG A 1 126 ? 24.436 11.340 -43.589 1.00 43.16 126 ARG A C 1
ATOM 973 O O . ARG A 1 126 ? 23.305 11.807 -43.562 1.00 43.16 126 ARG A O 1
ATOM 980 N N . ASN A 1 127 ? 24.725 10.125 -43.121 1.00 44.28 127 ASN A N 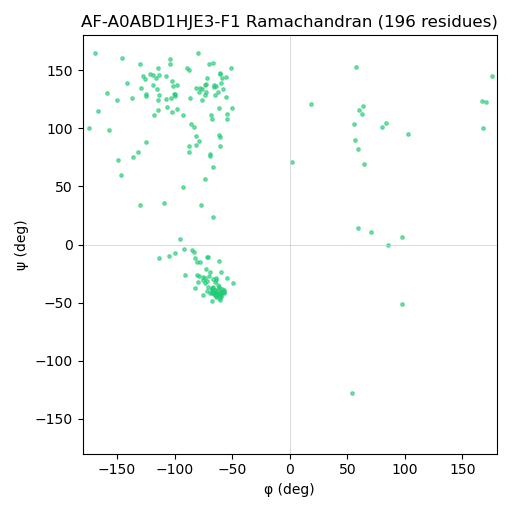1
ATOM 981 C CA . ASN A 1 127 ? 24.061 9.428 -42.009 1.00 44.28 127 ASN A CA 1
ATOM 982 C C . ASN A 1 127 ? 22.538 9.144 -42.087 1.00 44.28 127 ASN A C 1
ATOM 984 O O . ASN A 1 127 ? 21.720 9.789 -41.436 1.00 44.28 127 ASN A O 1
ATOM 988 N N . GLY A 1 128 ? 22.197 8.057 -42.787 1.00 52.06 128 GLY A N 1
ATOM 989 C CA . GLY A 1 128 ? 21.423 6.951 -42.206 1.00 52.06 128 GLY A CA 1
ATOM 990 C C . GLY A 1 128 ? 19.989 7.213 -41.738 1.00 52.06 128 GLY A C 1
ATOM 991 O O . GLY A 1 128 ? 19.702 7.072 -40.554 1.00 52.06 128 GLY A O 1
ATOM 992 N N . ASN A 1 129 ? 19.054 7.447 -42.660 1.00 51.44 129 ASN A N 1
ATOM 993 C CA . ASN A 1 129 ? 17.663 7.043 -42.431 1.00 51.44 129 ASN A CA 1
ATOM 994 C C . ASN A 1 129 ? 16.977 6.696 -43.759 1.00 51.44 129 ASN A C 1
ATOM 996 O O . ASN A 1 129 ? 16.154 7.450 -44.280 1.00 51.44 129 ASN A O 1
ATOM 1000 N N . GLY A 1 130 ? 17.363 5.543 -44.314 1.00 46.88 130 GLY A N 1
ATOM 1001 C CA . GLY A 1 130 ? 16.673 4.923 -45.440 1.00 46.88 130 GLY A CA 1
ATOM 1002 C C . GLY A 1 130 ? 15.222 4.610 -45.073 1.00 46.88 130 GLY A C 1
ATOM 1003 O O . GLY A 1 130 ? 14.936 4.176 -43.956 1.00 46.88 130 GLY A O 1
ATOM 1004 N N . GLY A 1 131 ? 14.308 4.862 -46.009 1.00 57.50 131 GLY A N 1
ATOM 1005 C CA . GLY A 1 131 ? 12.872 4.607 -45.889 1.00 57.50 131 GLY A CA 1
ATOM 1006 C C . GLY A 1 131 ? 12.528 3.117 -45.812 1.00 57.50 131 GLY A C 1
ATOM 1007 O O . GLY A 1 131 ? 11.922 2.576 -46.728 1.00 57.50 131 GLY A O 1
ATOM 1008 N N . GLY A 1 132 ? 12.930 2.451 -44.730 1.00 69.75 132 GLY A N 1
ATOM 1009 C CA . GLY A 1 132 ? 12.591 1.064 -44.429 1.00 69.75 132 GLY A CA 1
ATOM 1010 C C . GLY A 1 132 ? 11.419 0.961 -43.452 1.00 69.75 132 GLY A C 1
ATOM 1011 O O . GLY A 1 132 ? 11.358 1.682 -42.454 1.00 69.75 132 GLY A O 1
ATOM 1012 N N . VAL A 1 133 ? 10.494 0.036 -43.717 1.00 77.50 133 VAL A N 1
ATOM 1013 C CA . VAL A 1 133 ? 9.394 -0.307 -42.804 1.00 77.50 133 VAL A CA 1
ATOM 1014 C C . VAL A 1 133 ? 9.923 -1.222 -41.699 1.00 77.50 133 VAL A C 1
ATOM 1016 O O . VAL A 1 133 ? 10.597 -2.212 -41.970 1.00 77.50 133 VAL A O 1
ATOM 1019 N N . ARG A 1 134 ? 9.609 -0.907 -40.438 1.00 84.19 134 ARG A N 1
ATOM 1020 C CA . ARG A 1 134 ? 10.000 -1.710 -39.270 1.00 84.19 134 ARG A CA 1
ATOM 1021 C C . ARG A 1 134 ? 8.787 -2.437 -38.708 1.00 84.19 134 ARG A C 1
ATOM 1023 O O . ARG A 1 134 ? 7.808 -1.793 -38.344 1.00 84.19 134 ARG A O 1
ATOM 1030 N N . VAL A 1 135 ? 8.876 -3.757 -38.584 1.00 80.69 135 VAL A N 1
ATOM 1031 C CA . VAL A 1 135 ? 7.806 -4.610 -38.045 1.00 80.69 135 VAL A CA 1
ATOM 1032 C C . VAL A 1 135 ? 8.234 -5.261 -36.728 1.00 80.69 135 VAL A C 1
ATOM 1034 O O . VAL A 1 135 ? 9.423 -5.460 -36.483 1.00 80.69 135 VAL A O 1
ATOM 1037 N N . ARG A 1 136 ? 7.272 -5.573 -35.849 1.00 84.25 136 ARG A N 1
ATOM 1038 C CA . ARG A 1 136 ? 7.502 -6.342 -34.612 1.00 84.25 136 ARG A CA 1
ATOM 1039 C C . ARG A 1 136 ? 6.767 -7.672 -34.723 1.00 84.25 136 ARG A C 1
ATOM 1041 O O . ARG A 1 136 ? 5.558 -7.679 -34.920 1.00 84.25 136 ARG A O 1
ATOM 1048 N N . LEU A 1 137 ? 7.492 -8.770 -34.555 1.00 84.06 137 LEU A N 1
ATOM 1049 C CA . LEU A 1 137 ? 6.981 -10.136 -34.651 1.00 84.06 137 LEU A CA 1
ATOM 1050 C C . LEU A 1 137 ? 7.163 -10.860 -33.311 1.00 84.06 137 LEU A C 1
ATOM 1052 O O . LEU A 1 137 ? 8.146 -10.619 -32.608 1.00 84.06 137 LEU A O 1
ATOM 1056 N N . ARG A 1 138 ? 6.230 -11.749 -32.951 1.00 87.88 138 ARG A N 1
ATOM 1057 C CA . ARG A 1 138 ? 6.369 -12.652 -31.797 1.00 87.88 138 ARG A CA 1
ATOM 1058 C C . ARG A 1 138 ? 6.644 -14.062 -32.312 1.00 87.88 138 ARG A C 1
ATOM 1060 O O . ARG A 1 138 ? 5.801 -14.623 -32.998 1.00 87.88 138 ARG A O 1
ATOM 1067 N N . LEU A 1 139 ? 7.800 -14.618 -31.961 1.00 85.31 139 LEU A N 1
ATOM 1068 C CA . LEU A 1 139 ? 8.181 -15.994 -32.281 1.00 85.31 139 LEU A CA 1
ATOM 1069 C C . LEU A 1 139 ? 8.346 -16.812 -30.989 1.00 85.31 139 LEU A C 1
ATOM 1071 O O . LEU A 1 139 ? 8.831 -16.265 -29.990 1.00 85.31 139 LEU A O 1
ATOM 1075 N N . PRO A 1 140 ? 7.961 -18.103 -30.973 1.00 91.69 140 PRO A N 1
ATOM 1076 C CA . PRO A 1 140 ? 8.265 -19.004 -29.867 1.00 91.69 140 PRO A CA 1
ATOM 1077 C C . PRO A 1 140 ? 9.775 -19.118 -29.638 1.00 91.69 140 PRO A C 1
ATOM 1079 O O . PRO A 1 140 ? 10.555 -19.156 -30.587 1.00 91.69 140 PRO A O 1
ATOM 1082 N N . LYS A 1 141 ? 10.196 -19.230 -28.373 1.00 87.12 141 LYS A N 1
ATOM 1083 C CA . LYS A 1 141 ? 11.622 -19.278 -28.010 1.00 87.12 141 LYS A CA 1
ATOM 1084 C C . LYS A 1 141 ? 12.374 -20.431 -28.692 1.00 87.12 141 LYS A C 1
ATOM 1086 O O . LYS A 1 141 ? 13.486 -20.218 -29.155 1.00 87.12 141 LYS A O 1
ATOM 1091 N N . ALA A 1 142 ? 11.747 -21.605 -28.796 1.00 90.12 142 ALA A N 1
ATOM 1092 C CA . ALA A 1 142 ? 12.331 -22.775 -29.455 1.00 90.12 142 ALA A CA 1
ATOM 1093 C C . ALA A 1 142 ? 12.607 -22.538 -30.952 1.00 90.12 142 ALA A C 1
ATOM 1095 O O . ALA A 1 142 ? 13.610 -23.004 -31.480 1.00 90.12 142 ALA A O 1
ATOM 1096 N N . GLU A 1 143 ? 11.746 -21.768 -31.621 1.00 86.44 143 GLU A N 1
ATOM 1097 C CA . GLU A 1 143 ? 11.884 -21.465 -33.046 1.00 86.44 143 GLU A CA 1
ATOM 1098 C C . GLU A 1 143 ? 13.042 -20.497 -33.302 1.00 86.44 143 GLU A C 1
ATOM 1100 O O . GLU A 1 143 ? 13.825 -20.680 -34.229 1.00 86.44 143 GLU A O 1
ATOM 1105 N N . VAL A 1 144 ? 13.197 -19.498 -32.430 1.00 89.62 144 VAL A N 1
ATOM 1106 C CA . VAL A 1 144 ? 14.320 -18.553 -32.492 1.00 89.62 144 VAL A CA 1
ATOM 1107 C C . VAL A 1 144 ? 15.651 -19.273 -32.269 1.00 89.62 144 VAL A C 1
ATOM 1109 O O . VAL A 1 144 ? 16.616 -19.006 -32.977 1.00 89.62 144 VAL A O 1
ATOM 1112 N N . GLU A 1 145 ? 15.700 -20.203 -31.316 1.00 90.12 145 GLU A N 1
ATOM 1113 C CA . GLU A 1 145 ? 16.903 -20.983 -31.011 1.00 90.12 145 GLU A CA 1
ATOM 1114 C C . GLU A 1 145 ? 17.310 -21.894 -32.176 1.00 90.12 145 GLU A C 1
ATOM 1116 O O . GLU A 1 145 ? 18.484 -21.925 -32.546 1.00 90.12 145 GLU A O 1
ATOM 1121 N N . ARG A 1 146 ? 16.339 -22.552 -32.825 1.00 90.38 146 ARG A N 1
ATOM 1122 C CA . ARG A 1 146 ? 16.580 -23.345 -34.038 1.00 90.38 146 ARG A CA 1
ATOM 1123 C C . ARG A 1 146 ? 17.132 -22.490 -35.181 1.00 90.38 146 ARG A C 1
ATOM 1125 O O . ARG A 1 146 ? 18.142 -22.848 -35.779 1.00 90.38 146 ARG A O 1
ATOM 1132 N N . LEU A 1 147 ? 16.508 -21.341 -35.444 1.00 89.12 147 LEU A N 1
ATOM 1133 C CA . LEU A 1 147 ? 16.942 -20.420 -36.498 1.00 89.12 147 LEU A CA 1
ATOM 1134 C C . LEU A 1 147 ? 18.354 -19.882 -36.253 1.00 89.12 147 LEU A C 1
ATOM 1136 O O . LEU A 1 147 ? 19.124 -19.745 -37.196 1.00 89.12 147 LEU A O 1
ATOM 1140 N N . MET A 1 148 ? 18.709 -19.619 -34.995 1.00 87.50 148 MET A N 1
ATOM 1141 C CA . MET A 1 148 ? 20.060 -19.195 -34.629 1.00 87.50 148 MET A CA 1
ATOM 1142 C C . MET A 1 148 ? 21.092 -20.322 -34.759 1.00 87.50 148 MET A C 1
ATOM 1144 O O . MET A 1 148 ? 22.219 -20.048 -35.155 1.00 87.50 148 MET A O 1
ATOM 1148 N N . ALA A 1 149 ? 20.732 -21.572 -34.450 1.00 88.56 149 ALA A N 1
ATOM 1149 C CA . ALA A 1 149 ? 21.644 -22.715 -34.538 1.00 88.56 149 ALA A CA 1
ATOM 1150 C C . ALA A 1 149 ? 21.922 -23.162 -35.986 1.00 88.56 149 ALA A C 1
ATOM 1152 O O . ALA A 1 149 ? 23.020 -23.617 -36.301 1.00 88.56 149 ALA A O 1
ATOM 1153 N N . GLU A 1 150 ? 20.934 -23.034 -36.873 1.00 87.00 150 GLU A N 1
ATOM 1154 C CA . GLU A 1 150 ? 21.041 -23.414 -38.288 1.00 87.00 150 GLU A CA 1
ATOM 1155 C C . GLU A 1 150 ? 21.686 -22.331 -39.167 1.00 87.00 150 GLU A C 1
ATOM 1157 O O . GLU A 1 150 ? 21.907 -22.553 -40.362 1.00 87.00 150 GLU A O 1
ATOM 1162 N N . SER A 1 151 ? 21.945 -21.146 -38.615 1.00 87.69 151 SER A N 1
ATOM 1163 C CA . SER A 1 151 ? 22.461 -19.994 -39.351 1.00 87.69 151 SER A CA 1
ATOM 1164 C C . SER A 1 151 ? 23.867 -19.616 -38.924 1.00 87.69 151 SER A C 1
ATOM 1166 O O . SER A 1 151 ? 24.257 -19.740 -37.767 1.00 87.69 151 SER A O 1
ATOM 1168 N N . LYS A 1 152 ? 24.645 -19.143 -39.899 1.00 85.62 152 LYS A N 1
ATOM 1169 C CA . LYS A 1 152 ? 26.044 -18.749 -39.687 1.00 85.62 152 LYS A CA 1
ATOM 1170 C C . LYS A 1 152 ? 26.192 -17.272 -39.318 1.00 85.62 152 LYS A C 1
ATOM 1172 O O . LYS A 1 152 ? 27.177 -16.917 -38.682 1.00 85.62 152 LYS A O 1
ATOM 1177 N N . ASP A 1 153 ? 25.241 -16.431 -39.729 1.00 91.25 153 ASP A N 1
ATOM 1178 C CA . ASP A 1 153 ? 25.290 -14.976 -39.556 1.00 91.25 153 ASP A CA 1
ATOM 1179 C C . ASP A 1 153 ? 23.892 -14.371 -39.323 1.00 91.25 153 ASP A C 1
ATOM 1181 O O . ASP A 1 153 ? 22.869 -14.969 -39.662 1.00 91.25 153 ASP A O 1
ATOM 1185 N N . GLY A 1 154 ? 23.841 -13.161 -38.758 1.00 84.56 154 GLY A N 1
ATOM 1186 C CA . GLY A 1 154 ? 22.604 -12.442 -38.448 1.00 84.56 154 GLY A CA 1
ATOM 1187 C C . GLY A 1 154 ? 21.770 -12.070 -39.679 1.00 84.56 154 GLY A C 1
ATOM 1188 O O . GLY A 1 154 ? 20.544 -12.015 -39.581 1.00 84.56 154 GLY A O 1
ATOM 1189 N N . ALA A 1 155 ? 22.405 -11.863 -40.839 1.00 85.69 155 ALA A N 1
ATOM 1190 C CA . ALA A 1 155 ? 21.696 -11.629 -42.099 1.00 85.69 155 ALA A CA 1
ATOM 1191 C C . ALA A 1 155 ? 20.923 -12.878 -42.566 1.00 85.69 155 ALA A C 1
ATOM 1193 O O . ALA A 1 155 ? 19.761 -12.771 -42.956 1.00 85.69 155 ALA A O 1
ATOM 1194 N N . ASP A 1 156 ? 21.531 -14.060 -42.433 1.00 87.06 156 ASP A N 1
ATOM 1195 C CA . ASP A 1 156 ? 20.924 -15.355 -42.777 1.00 87.06 156 ASP A CA 1
ATOM 1196 C C . ASP A 1 156 ? 19.754 -15.696 -41.833 1.00 87.06 156 ASP A C 1
ATOM 1198 O O . ASP A 1 156 ? 18.689 -16.137 -42.266 1.00 87.06 156 ASP A O 1
ATOM 1202 N N . VAL A 1 157 ? 19.891 -15.379 -40.539 1.00 90.50 157 VAL A N 1
ATOM 1203 C CA . VAL A 1 157 ? 18.778 -15.487 -39.577 1.00 90.50 157 VAL A CA 1
ATOM 1204 C C . VAL A 1 157 ? 17.601 -14.596 -39.993 1.00 90.50 157 VAL A C 1
ATOM 1206 O O . VAL A 1 157 ? 16.448 -15.028 -39.937 1.00 90.50 157 VAL A O 1
ATOM 1209 N N . ALA A 1 158 ? 17.864 -13.355 -40.417 1.00 88.38 158 ALA A N 1
ATOM 1210 C CA . ALA A 1 158 ? 16.815 -12.424 -40.828 1.00 88.38 158 ALA A CA 1
ATOM 1211 C C . ALA A 1 158 ? 16.062 -12.912 -42.077 1.00 88.38 158 ALA A C 1
ATOM 1213 O O . ALA A 1 158 ? 14.832 -12.837 -42.110 1.00 88.38 158 ALA A O 1
ATOM 1214 N N . GLU A 1 159 ? 16.774 -13.461 -43.065 1.00 88.94 159 GLU A N 1
ATOM 1215 C CA . GLU A 1 159 ? 16.174 -14.037 -44.272 1.00 88.94 159 GLU A CA 1
ATOM 1216 C C . GLU A 1 159 ? 15.241 -15.210 -43.935 1.00 88.94 159 GLU A C 1
ATOM 1218 O O . GLU A 1 159 ? 14.082 -15.236 -44.366 1.00 88.94 159 GLU A O 1
ATOM 1223 N N . LYS A 1 160 ? 15.684 -16.129 -43.066 1.00 87.56 160 LYS A N 1
ATOM 1224 C CA . LYS A 1 160 ? 14.851 -17.256 -42.622 1.00 87.56 160 LYS A CA 1
ATOM 1225 C C . LYS A 1 160 ? 13.635 -16.805 -41.811 1.00 87.56 160 LYS A C 1
ATOM 1227 O O . LYS A 1 160 ? 12.542 -17.335 -42.012 1.00 87.56 160 LYS A O 1
ATOM 1232 N N . ILE A 1 161 ? 13.775 -15.795 -40.943 1.00 90.38 161 ILE A N 1
ATOM 1233 C CA . ILE A 1 161 ? 12.636 -15.211 -40.207 1.00 90.38 161 ILE A CA 1
ATOM 1234 C C . ILE A 1 161 ? 11.587 -14.656 -41.181 1.00 90.38 161 ILE A C 1
ATOM 1236 O O . ILE A 1 161 ? 10.389 -14.871 -40.976 1.00 90.38 161 ILE A O 1
ATOM 1240 N N . VAL A 1 162 ? 12.010 -13.976 -42.251 1.00 88.75 162 VAL A N 1
ATOM 1241 C CA . VAL A 1 162 ? 11.093 -13.473 -43.287 1.00 88.75 162 VAL A CA 1
ATOM 1242 C C . VAL A 1 162 ? 10.407 -14.633 -44.014 1.00 88.75 162 VAL A C 1
ATOM 1244 O O . VAL A 1 162 ? 9.185 -14.601 -44.166 1.00 88.75 162 VAL A O 1
ATOM 1247 N N . GLY A 1 163 ? 11.139 -15.694 -44.369 1.00 87.31 163 GLY A N 1
ATOM 1248 C CA . GLY A 1 163 ? 10.566 -16.912 -44.958 1.00 87.31 163 GLY A CA 1
ATOM 1249 C C . GLY A 1 163 ? 9.487 -17.563 -44.080 1.00 87.31 163 GLY A C 1
ATOM 1250 O O . GLY A 1 163 ? 8.411 -17.922 -44.572 1.00 87.31 163 GLY A O 1
ATOM 1251 N N . HIS A 1 164 ? 9.717 -17.627 -42.765 1.00 84.31 164 HIS A N 1
ATOM 1252 C CA . HIS A 1 164 ? 8.723 -18.099 -41.794 1.00 84.31 164 HIS A CA 1
ATOM 1253 C C . HIS A 1 164 ? 7.488 -17.191 -41.708 1.00 84.31 164 HIS A C 1
ATOM 1255 O O . HIS A 1 164 ? 6.368 -17.695 -41.632 1.00 84.31 164 HIS A O 1
ATOM 1261 N N . CYS A 1 165 ? 7.659 -15.865 -41.772 1.00 81.12 165 CYS A N 1
ATOM 1262 C CA . CYS A 1 165 ? 6.533 -14.924 -41.789 1.00 81.12 165 CYS A CA 1
ATOM 1263 C C . CYS A 1 165 ? 5.653 -15.099 -43.027 1.00 81.12 165 CYS A C 1
ATOM 1265 O O . CYS A 1 165 ? 4.428 -15.076 -42.921 1.00 81.12 165 CYS A O 1
ATOM 1267 N N . MET A 1 166 ? 6.276 -15.269 -44.195 1.00 80.06 166 MET A N 1
ATOM 1268 C CA . MET A 1 166 ? 5.552 -15.413 -45.459 1.00 80.06 166 MET A CA 1
ATOM 1269 C C . MET A 1 166 ? 4.841 -16.770 -45.557 1.00 80.06 166 MET A C 1
ATOM 1271 O O . MET A 1 166 ? 3.758 -16.853 -46.127 1.00 80.06 166 MET A O 1
ATOM 1275 N N . SER A 1 167 ? 5.400 -17.817 -44.940 1.00 73.06 167 SER A N 1
ATOM 1276 C CA . SER A 1 167 ? 4.802 -19.162 -44.916 1.00 73.06 167 SER A CA 1
ATOM 1277 C C . SER A 1 167 ? 3.693 -19.317 -43.863 1.00 73.06 167 SER A C 1
ATOM 1279 O O . SER A 1 167 ? 2.789 -20.131 -44.032 1.00 73.06 167 SER A O 1
ATOM 1281 N N . GLY A 1 168 ? 3.728 -18.525 -42.783 1.00 60.56 168 GLY A N 1
ATOM 1282 C CA . GLY A 1 168 ? 2.711 -18.520 -41.721 1.00 60.56 168 GLY A CA 1
ATOM 1283 C C . GLY A 1 168 ? 1.457 -17.693 -42.032 1.00 60.56 168 GLY A C 1
ATOM 1284 O O . GLY A 1 168 ? 0.452 -17.823 -41.336 1.00 60.56 168 GLY A O 1
ATOM 1285 N N . ALA A 1 169 ? 1.475 -16.872 -43.086 1.00 52.62 169 ALA A N 1
ATOM 1286 C CA . ALA A 1 169 ? 0.340 -16.027 -43.468 1.00 52.62 169 ALA A CA 1
ATOM 1287 C C . ALA A 1 169 ? -0.860 -16.809 -44.047 1.00 52.62 169 ALA A C 1
ATOM 1289 O O . ALA A 1 169 ? -1.942 -16.244 -44.182 1.00 52.62 169 ALA A O 1
ATOM 1290 N N . ALA A 1 170 ? -0.702 -18.102 -44.356 1.00 44.62 170 ALA A N 1
ATOM 1291 C CA . ALA A 1 170 ? -1.786 -18.960 -44.843 1.00 44.62 170 ALA A CA 1
ATOM 1292 C C . ALA A 1 170 ? -2.543 -19.715 -43.729 1.00 44.62 170 ALA A C 1
ATOM 1294 O O . ALA A 1 170 ? -3.509 -20.416 -44.022 1.00 44.62 170 ALA A O 1
ATOM 1295 N N . ALA A 1 171 ? -2.128 -19.596 -42.462 1.00 44.81 171 ALA A N 1
ATOM 1296 C CA . ALA A 1 171 ? -2.726 -20.347 -41.357 1.00 44.81 171 ALA A CA 1
ATOM 1297 C C . ALA A 1 171 ? -2.723 -19.558 -40.037 1.00 44.81 171 ALA A C 1
ATOM 1299 O O . ALA A 1 171 ? -2.151 -19.995 -39.042 1.00 44.81 171 ALA A O 1
ATOM 1300 N N . ALA A 1 172 ? -3.368 -18.394 -40.008 1.00 39.97 172 ALA A N 1
ATOM 1301 C CA . ALA A 1 172 ? -3.852 -17.808 -38.759 1.00 39.97 172 ALA A CA 1
ATOM 1302 C C . ALA A 1 172 ? -4.992 -16.837 -39.062 1.00 39.97 172 ALA A C 1
ATOM 1304 O O . ALA A 1 172 ? -4.784 -15.693 -39.464 1.00 39.97 172 ALA A O 1
ATOM 1305 N N . GLU A 1 173 ? -6.202 -17.350 -38.872 1.00 37.00 173 GLU A N 1
ATOM 1306 C CA . GLU A 1 173 ? -7.423 -16.576 -38.757 1.00 37.00 173 GLU A CA 1
ATOM 1307 C C . GLU A 1 173 ? -7.282 -15.447 -37.725 1.00 37.00 173 GLU A C 1
ATOM 1309 O O . GLU A 1 173 ? -6.510 -15.482 -36.765 1.00 37.00 173 GLU A O 1
ATOM 1314 N N . HIS A 1 174 ? -8.065 -14.424 -38.002 1.00 47.53 174 HIS A N 1
ATOM 1315 C CA . HIS A 1 174 ? -8.078 -13.087 -37.453 1.00 47.53 174 HIS A CA 1
ATOM 1316 C C . HIS A 1 174 ? -8.506 -13.066 -35.968 1.00 47.53 174 HIS A C 1
ATOM 1318 O O . HIS A 1 174 ? -9.688 -13.203 -35.676 1.00 47.53 174 HIS A O 1
ATOM 1324 N N . ASP A 1 175 ? -7.592 -12.809 -35.026 1.00 31.97 175 ASP A N 1
ATOM 1325 C CA . ASP A 1 175 ? -7.960 -12.315 -33.683 1.00 31.97 175 ASP A CA 1
ATOM 1326 C C . ASP A 1 175 ? -7.090 -11.114 -33.303 1.00 31.97 175 ASP A C 1
ATOM 1328 O O . ASP A 1 175 ? -6.091 -11.184 -32.586 1.00 31.97 175 ASP A O 1
ATOM 1332 N N . VAL A 1 176 ? -7.475 -9.967 -33.855 1.00 39.34 176 VAL A N 1
ATOM 1333 C CA . VAL A 1 176 ? -7.025 -8.657 -33.395 1.00 39.34 176 VAL A CA 1
ATOM 1334 C C . VAL A 1 176 ? -7.986 -8.221 -32.290 1.00 39.34 176 VAL A C 1
ATOM 1336 O O . VAL A 1 176 ? -8.947 -7.495 -32.534 1.00 39.34 176 VAL A O 1
ATOM 1339 N N . HIS A 1 177 ? -7.739 -8.663 -31.058 1.00 33.91 177 HIS A N 1
ATOM 1340 C CA . HIS A 1 177 ? -8.443 -8.145 -29.884 1.00 33.91 177 HIS A CA 1
ATOM 1341 C C . HIS A 1 177 ? -7.808 -6.817 -29.433 1.00 33.91 177 HIS A C 1
ATOM 1343 O O . HIS A 1 177 ? -6.926 -6.766 -28.572 1.00 33.91 177 HIS A O 1
ATOM 1349 N N . LEU A 1 178 ? -8.254 -5.710 -30.037 1.00 38.09 178 LEU A N 1
ATOM 1350 C CA . LEU A 1 178 ? -8.003 -4.354 -29.538 1.00 38.09 178 LEU A CA 1
ATOM 1351 C C . LEU A 1 178 ? -9.006 -4.043 -28.419 1.00 38.09 178 LEU A C 1
ATOM 1353 O O . LEU A 1 178 ? -10.126 -3.605 -28.664 1.00 38.09 178 LEU A O 1
ATOM 1357 N N . GLY A 1 179 ? -8.606 -4.294 -27.173 1.00 31.14 179 GLY A N 1
ATOM 1358 C CA . GLY A 1 179 ? -9.421 -4.017 -25.993 1.00 31.14 179 GLY A CA 1
ATOM 1359 C C . GLY A 1 179 ? -9.324 -2.562 -25.536 1.00 31.14 179 GLY A C 1
ATOM 1360 O O . GLY A 1 179 ? -8.380 -2.192 -24.837 1.00 31.14 179 GLY A O 1
ATOM 1361 N N . GLY A 1 180 ? -10.336 -1.761 -25.868 1.00 32.41 180 GLY A N 1
ATOM 1362 C CA . GLY A 1 180 ? -10.613 -0.475 -25.237 1.00 32.41 180 GLY A CA 1
ATOM 1363 C C . GLY A 1 180 ? -12.110 -0.149 -25.262 1.00 32.41 180 GLY A C 1
ATOM 1364 O O . GLY A 1 180 ? -12.694 -0.083 -26.334 1.00 32.41 180 GLY A O 1
ATOM 1365 N N . GLY A 1 181 ? -12.696 0.110 -24.085 1.00 33.44 181 GLY A N 1
ATOM 1366 C CA . GLY A 1 181 ? -13.922 0.910 -23.936 1.00 33.44 181 GLY A CA 1
ATOM 1367 C C . GLY A 1 181 ? -15.243 0.170 -23.680 1.00 33.44 181 GLY A C 1
ATOM 1368 O O . GLY A 1 181 ? -15.935 -0.220 -24.606 1.00 33.44 181 GLY A O 1
ATOM 1369 N N . ASP A 1 182 ? -15.589 0.061 -22.396 1.00 35.66 182 ASP A N 1
ATOM 1370 C CA . ASP A 1 182 ? -16.902 0.309 -21.766 1.00 35.66 182 ASP A CA 1
ATOM 1371 C C . ASP A 1 182 ? -18.186 0.337 -22.639 1.00 35.66 182 ASP A C 1
ATOM 1373 O O . ASP A 1 182 ? -18.345 1.226 -23.476 1.00 35.66 182 ASP A O 1
ATOM 1377 N N . ARG A 1 183 ? -19.158 -0.549 -22.336 1.00 40.97 183 ARG A N 1
ATOM 1378 C CA . ARG A 1 183 ? -20.559 -0.217 -21.954 1.00 40.97 183 ARG A CA 1
ATOM 1379 C C . ARG A 1 183 ? -21.481 -1.450 -21.903 1.00 40.97 183 ARG A C 1
ATOM 1381 O O . ARG A 1 183 ? -21.702 -2.122 -22.897 1.00 40.97 183 ARG A O 1
ATOM 1388 N N . GLY A 1 184 ? -22.079 -1.653 -20.728 1.00 33.12 184 GLY A N 1
ATOM 1389 C CA . GLY A 1 184 ? -23.535 -1.709 -20.528 1.00 33.12 184 GLY A CA 1
ATOM 1390 C C . GLY A 1 184 ? -24.405 -2.759 -21.241 1.00 33.12 184 GLY A C 1
ATOM 1391 O O . GLY A 1 184 ? -24.696 -2.632 -22.419 1.00 33.12 184 GLY A O 1
ATOM 1392 N N . LEU A 1 185 ? -25.008 -3.618 -20.404 1.00 40.19 185 LEU A N 1
ATOM 1393 C CA . LEU A 1 185 ? -26.394 -4.125 -20.468 1.00 40.19 185 LEU A CA 1
ATOM 1394 C C . LEU A 1 185 ? -26.814 -4.964 -21.692 1.00 40.19 185 LEU A C 1
ATOM 1396 O O . LEU A 1 185 ? -27.116 -4.429 -22.746 1.00 40.19 185 LEU A O 1
ATOM 1400 N N . ALA A 1 186 ? -27.090 -6.252 -21.471 1.00 40.09 186 ALA A N 1
ATOM 1401 C CA . ALA A 1 186 ? -28.465 -6.770 -21.446 1.00 40.09 186 ALA A CA 1
ATOM 1402 C C . ALA A 1 186 ? -28.493 -8.297 -21.282 1.00 40.09 186 ALA A C 1
ATOM 1404 O O . ALA A 1 186 ? -27.653 -9.042 -21.772 1.00 40.09 186 ALA A O 1
ATOM 1405 N N . ARG A 1 187 ? -29.518 -8.732 -20.556 1.00 41.84 187 ARG A N 1
ATOM 1406 C CA . ARG A 1 187 ? -29.920 -10.110 -20.284 1.00 41.84 187 ARG A CA 1
ATOM 1407 C C . ARG A 1 187 ? -30.263 -10.860 -21.575 1.00 41.84 187 ARG A C 1
ATOM 1409 O O . ARG A 1 187 ? -30.987 -10.305 -22.394 1.00 41.84 187 ARG A O 1
ATOM 1416 N N . GLN A 1 188 ? -29.984 -12.163 -21.624 1.00 41.50 188 GLN A N 1
ATOM 1417 C CA . GLN A 1 188 ? -31.031 -13.125 -21.978 1.00 41.50 188 GLN A CA 1
ATOM 1418 C C . GLN A 1 188 ? -30.725 -14.545 -21.494 1.00 41.50 188 GLN A C 1
ATOM 1420 O O . GLN A 1 188 ? -29.640 -15.090 -21.657 1.00 41.50 188 GLN A O 1
ATOM 1425 N N . SER A 1 189 ? -31.748 -15.088 -20.846 1.00 39.00 189 SER A N 1
ATOM 1426 C CA . SER A 1 189 ? -31.915 -16.458 -20.389 1.00 39.00 189 SER A CA 1
ATOM 1427 C C . SER A 1 189 ? -32.000 -17.410 -21.579 1.00 39.00 189 SER A C 1
ATOM 1429 O O . SER A 1 189 ? -32.757 -17.131 -22.504 1.00 39.00 189 SER A O 1
ATOM 1431 N N . THR A 1 190 ? -31.335 -18.565 -21.516 1.00 45.69 190 THR A N 1
ATOM 1432 C CA . THR A 1 190 ? -31.881 -19.780 -22.132 1.00 45.69 190 THR A CA 1
ATOM 1433 C C . THR A 1 190 ? -31.695 -20.974 -21.204 1.00 45.69 190 THR A C 1
ATOM 1435 O O . THR A 1 190 ? -30.618 -21.270 -20.696 1.00 45.69 190 THR A O 1
ATOM 1438 N N . ASN A 1 191 ? -32.827 -21.615 -20.956 1.00 43.34 191 ASN A N 1
ATOM 1439 C CA . ASN A 1 191 ? -33.045 -22.794 -20.144 1.00 43.34 191 ASN A CA 1
ATOM 1440 C C . ASN A 1 191 ? -33.131 -23.991 -21.110 1.00 43.34 191 ASN A C 1
ATOM 1442 O O . ASN A 1 191 ? -33.909 -23.919 -22.063 1.00 43.34 191 ASN A O 1
ATOM 1446 N N . LYS A 1 192 ? -32.357 -25.063 -20.898 1.00 47.31 192 LYS A N 1
ATOM 1447 C CA . LYS A 1 192 ? -32.597 -26.423 -21.443 1.00 47.31 192 LYS A CA 1
ATOM 1448 C C . LYS A 1 192 ? -31.549 -27.372 -20.848 1.00 47.31 192 LYS A C 1
ATOM 1450 O O . LYS A 1 192 ? -30.373 -27.249 -21.147 1.00 47.31 192 LYS A O 1
ATOM 1455 N N . SER A 1 193 ? -31.865 -28.163 -19.824 1.00 43.44 193 SER A N 1
ATOM 1456 C CA . SER A 1 193 ? -32.585 -29.449 -19.882 1.00 43.44 193 SER A CA 1
ATOM 1457 C C . SER A 1 193 ? -31.928 -30.482 -20.803 1.00 43.44 193 SER A C 1
ATOM 1459 O O . SER A 1 193 ? -32.109 -30.406 -22.016 1.00 43.44 193 SER A O 1
ATOM 1461 N N . ARG A 1 194 ? -31.252 -31.468 -20.190 1.00 43.25 194 ARG A N 1
ATOM 1462 C CA . ARG A 1 194 ? -31.225 -32.923 -20.499 1.00 43.25 194 ARG A CA 1
ATOM 1463 C C . ARG A 1 194 ? -30.071 -33.549 -19.693 1.00 43.25 194 ARG A C 1
ATOM 1465 O O . ARG A 1 194 ? -28.931 -33.178 -19.912 1.00 43.25 194 ARG A O 1
ATOM 1472 N N . GLN A 1 195 ? -30.294 -34.203 -18.552 1.00 40.09 195 GLN A N 1
ATOM 1473 C CA . GLN A 1 195 ? -30.904 -35.521 -18.297 1.00 40.09 195 GLN A CA 1
ATOM 1474 C C . GLN A 1 195 ? -30.113 -36.702 -18.895 1.00 40.09 195 GLN A C 1
ATOM 1476 O O . GLN A 1 195 ? -30.035 -36.796 -20.114 1.00 40.09 195 GLN A O 1
ATOM 1481 N N . VAL A 1 196 ? -29.683 -37.591 -17.974 1.00 40.47 196 VAL A N 1
ATOM 1482 C CA . VAL A 1 196 ? -29.339 -39.036 -18.064 1.00 40.47 196 VAL A CA 1
ATOM 1483 C C . VAL A 1 196 ? -28.256 -39.466 -19.063 1.00 40.47 196 VAL A C 1
ATOM 1485 O O . VAL A 1 196 ? -28.035 -38.802 -20.059 1.00 40.47 196 VAL A O 1
ATOM 1488 N N . CYS A 1 197 ? -27.496 -40.549 -18.909 1.00 41.91 197 CYS A N 1
ATOM 1489 C CA . CYS A 1 197 ? -27.501 -41.834 -18.178 1.00 41.91 197 CYS A CA 1
ATOM 1490 C C . CYS A 1 197 ? -26.047 -42.377 -18.380 1.00 41.91 197 CYS A C 1
ATOM 1492 O O . CYS A 1 197 ? -25.375 -41.887 -19.285 1.00 41.91 197 CYS A O 1
ATOM 1494 N N . PHE A 1 198 ? -25.444 -43.351 -17.702 1.00 43.09 198 PHE A N 1
ATOM 1495 C CA . PHE A 1 198 ? -25.805 -44.452 -16.810 1.00 43.09 198 PHE A CA 1
ATOM 1496 C C . PHE A 1 198 ? -24.625 -44.642 -15.842 1.00 43.09 198 PHE A C 1
ATOM 1498 O O . PHE A 1 198 ? -23.481 -44.352 -16.268 1.00 43.09 198 PHE A O 1
#

Mean predicted aligned error: 22.21 Å

pLDDT: mean 71.93, std 20.71, range [31.14, 95.06]

Solvent-accessible surface area (backbone atoms only — not comparable to full-atom values): 13139 Å² total; per-residue (Å²): 138,85,83,81,85,71,90,69,57,29,25,38,40,30,40,86,87,69,52,71,52,74,44,68,51,88,41,41,43,37,71,56,36,72,79,37,76,68,44,43,46,30,48,47,70,44,36,73,77,45,45,96,68,37,68,65,61,55,50,86,40,67,53,58,56,82,38,54,31,37,43,40,74,52,78,81,68,71,83,79,86,62,97,69,82,69,92,62,92,66,78,90,64,89,71,46,77,64,55,55,50,51,55,52,52,50,54,54,52,56,55,56,58,54,59,61,51,62,76,72,59,83,72,84,92,81,86,88,78,77,97,71,90,86,84,87,85,90,76,61,70,70,58,56,53,51,45,56,71,78,34,94,48,71,69,55,33,49,53,51,52,51,52,50,54,66,66,47,70,82,73,69,82,91,78,85,82,80,88,77,82,92,80,83,90,82,89,82,89,85,88,81,91,82,82,89,85,132

Organism: Salvia divinorum (NCBI:txid28513)

Secondary structure (DSSP, 8-state):
------S--EEEEEETTS-EEEEESS-BHHHHHHHSTTEEEEEHHHHHHHGGGPPPPPTTPBPPTT-EEEEEEPP---SSS-TT-S----------HHHHHHHHHHHHHHHHHHHHHTTT--SS----------------HHHHHHHHHS-SSHHHHHHHHHHHHHHHTTS---------------------------

InterPro domains:
  IPR025322 PADRE domain [PF14009] (1-167)

Radius of gyration: 33.44 Å; Cα contacts (8 Å, |Δi|>4): 139; chains: 1; bounding box: 61×79×82 Å

Nearest PDB structures (foldseek):
  8b6l-assembly1_P  TM=1.400E-01  e=8.972E-01  Homo sapiens
  7acv-assembly1_A  TM=1.142E-01  e=4.522E+00  Clostridioides difficile